Protein AF-A0A2J6XW07-F1 (afdb_monomer)

Radius of gyration: 23.45 Å; Cα contacts (8 Å, |Δi|>4): 434; chains: 1; bounding box: 58×36×90 Å

Foldseek 3Di:
DVVVVVVVVVVVPPPQFDWDWDADPNDIATWGDQPQWTARVVQQWIDHPNDIFHWDDAPQWTDGQVVQWIDDPSDIAGWADDVQWIAGPVQQWIDHPSDIFHWDDDPQKIKTKDKDWDQDPDDPDPDDDDDPRFTKTKIKMKIFAQDQAKDKDAQQQKWFADPPDIWGFDPVVQVVVVVVVFAAPHIDIAHHSGMDIGMTITRDPDDTQWIWGHDDDPRDDIDIDGDD

Nearest PDB structures (foldseek):
  4r4g-assembly1_A  TM=7.048E-01  e=8.442E-03  Bacillus subtilis subsp. subtilis str. 168
  1lmi-assembly1_A  TM=6.416E-01  e=4.849E-03  Mycobacterium tuberculosis
  4eae-assembly1_B  TM=6.244E-01  e=5.734E-02  Listeria monocytogenes EGD-e
  4eae-assembly1_A  TM=6.111E-01  e=5.453E-02  Listeria monocytogenes EGD-e
  1p1i-assembly1_B-2  TM=2.932E-01  e=8.436E+00  Saccharomyces cerevisiae

Structure (mmCIF, N/CA/C/O backbone):
data_AF-A0A2J6XW07-F1
#
_entry.id   AF-A0A2J6XW07-F1
#
loop_
_atom_site.group_PDB
_atom_site.id
_atom_site.type_symbol
_atom_site.label_atom_id
_atom_site.label_alt_id
_atom_site.label_comp_id
_atom_site.label_asym_id
_atom_site.label_entity_id
_atom_site.label_seq_id
_atom_site.pdbx_PDB_ins_code
_atom_site.Cartn_x
_atom_site.Cartn_y
_atom_site.Cartn_z
_atom_site.occupancy
_atom_site.B_iso_or_equiv
_atom_site.auth_seq_id
_atom_site.auth_comp_id
_atom_site.auth_asym_id
_atom_site.auth_atom_id
_atom_site.pdbx_PDB_model_num
ATOM 1 N N . MET A 1 1 ? 9.504 -1.295 52.303 1.00 54.94 1 MET A N 1
ATOM 2 C CA . MET A 1 1 ? 8.062 -1.026 52.081 1.00 54.94 1 MET A CA 1
ATOM 3 C C . MET A 1 1 ? 7.781 -0.071 50.915 1.00 54.94 1 MET A C 1
ATOM 5 O O . MET A 1 1 ? 6.980 -0.432 50.070 1.00 54.94 1 MET A O 1
ATOM 9 N N . LYS A 1 2 ? 8.471 1.077 50.771 1.00 53.56 2 LYS A N 1
ATOM 10 C CA . LYS A 1 2 ? 8.231 2.029 49.656 1.00 53.56 2 LYS A CA 1
ATOM 11 C C . LYS A 1 2 ? 8.409 1.447 48.236 1.00 53.56 2 LYS A C 1
ATOM 13 O O . LYS A 1 2 ? 7.645 1.787 47.346 1.00 53.56 2 LYS A O 1
ATOM 18 N N . LYS A 1 3 ? 9.362 0.526 48.031 1.00 56.78 3 LYS A N 1
ATOM 19 C CA . LYS A 1 3 ? 9.591 -0.127 46.723 1.00 56.78 3 LYS A CA 1
ATOM 20 C C . LYS A 1 3 ? 8.486 -1.120 46.316 1.00 56.78 3 LYS A C 1
ATOM 22 O O . LYS A 1 3 ? 8.251 -1.296 45.130 1.00 56.78 3 LYS A O 1
ATOM 27 N N . LEU A 1 4 ? 7.787 -1.723 47.286 1.00 60.03 4 LEU A N 1
ATOM 28 C CA . LEU A 1 4 ? 6.698 -2.675 47.025 1.00 60.03 4 LEU A CA 1
ATOM 29 C C . LEU A 1 4 ? 5.411 -1.948 46.593 1.00 60.03 4 LEU A C 1
ATOM 31 O O . LEU A 1 4 ? 4.706 -2.412 45.708 1.00 60.03 4 LEU A O 1
ATOM 35 N N . ALA A 1 5 ? 5.152 -0.771 47.175 1.00 63.28 5 ALA A N 1
ATOM 36 C CA . ALA A 1 5 ? 4.010 0.069 46.818 1.00 63.28 5 ALA A CA 1
ATOM 37 C C . ALA A 1 5 ? 4.117 0.629 45.388 1.00 63.28 5 ALA A C 1
ATOM 39 O O . ALA A 1 5 ? 3.128 0.658 44.668 1.00 63.28 5 ALA A O 1
ATOM 40 N N . ILE A 1 6 ? 5.325 1.006 44.950 1.00 65.19 6 ILE A N 1
ATOM 41 C CA . ILE A 1 6 ? 5.564 1.472 43.575 1.00 65.19 6 ILE A CA 1
ATOM 42 C C . ILE A 1 6 ? 5.328 0.338 42.565 1.00 65.19 6 ILE A C 1
ATOM 44 O O . ILE A 1 6 ? 4.710 0.571 41.532 1.00 65.19 6 ILE A O 1
ATOM 48 N N . LEU A 1 7 ? 5.745 -0.894 42.885 1.00 60.00 7 LEU A N 1
ATOM 49 C CA . LEU A 1 7 ? 5.503 -2.065 42.036 1.00 60.00 7 LEU A CA 1
ATOM 50 C C . LEU A 1 7 ? 4.002 -2.390 41.922 1.00 60.00 7 LEU A C 1
ATOM 52 O O . LEU A 1 7 ? 3.533 -2.702 40.834 1.00 60.00 7 LEU A O 1
ATOM 56 N N . LEU A 1 8 ? 3.243 -2.259 43.017 1.00 58.09 8 LEU A N 1
ATOM 57 C CA . LEU A 1 8 ? 1.790 -2.467 43.013 1.00 58.09 8 LEU A CA 1
ATOM 58 C C . LEU A 1 8 ? 1.052 -1.399 42.188 1.00 58.09 8 LEU A C 1
ATOM 60 O O . LEU A 1 8 ? 0.126 -1.730 41.459 1.00 58.09 8 LEU A O 1
ATOM 64 N N . ILE A 1 9 ? 1.482 -0.134 42.264 1.00 58.12 9 ILE A N 1
ATOM 65 C CA . ILE A 1 9 ? 0.903 0.974 41.484 1.00 58.12 9 ILE A CA 1
ATOM 66 C C . ILE A 1 9 ? 1.220 0.818 39.985 1.00 58.12 9 ILE A C 1
ATOM 68 O O . ILE A 1 9 ? 0.352 1.075 39.157 1.00 58.12 9 ILE A O 1
ATOM 72 N N . LEU A 1 10 ? 2.411 0.317 39.631 1.00 54.19 10 LEU A N 1
ATOM 73 C CA . LEU A 1 10 ? 2.780 -0.035 38.250 1.00 54.19 10 LEU A CA 1
ATOM 74 C C . LEU A 1 10 ? 2.015 -1.258 37.708 1.00 54.19 10 LEU A C 1
ATOM 76 O O . LEU A 1 10 ? 1.733 -1.325 36.515 1.00 54.19 10 LEU A O 1
ATOM 80 N N . LEU A 1 11 ? 1.646 -2.209 38.572 1.00 52.28 11 LEU A N 1
ATOM 81 C CA . LEU A 1 11 ? 0.786 -3.350 38.222 1.00 52.28 11 LEU A CA 1
ATOM 82 C C . LEU A 1 11 ? -0.699 -2.967 38.090 1.00 52.28 11 LEU A C 1
ATOM 84 O O . LEU A 1 11 ? -1.439 -3.648 37.388 1.00 52.28 11 LEU A O 1
ATOM 88 N N . LEU A 1 12 ? -1.132 -1.876 38.728 1.00 47.47 12 LEU A N 1
ATOM 89 C CA . LEU A 1 12 ? -2.499 -1.344 38.649 1.00 47.47 12 LEU A CA 1
ATOM 90 C C . LEU A 1 12 ? -2.708 -0.347 37.499 1.00 47.47 12 LEU A C 1
ATOM 92 O O . LEU A 1 12 ? -3.849 -0.035 37.177 1.00 47.47 12 LEU A O 1
ATOM 96 N N . SER A 1 13 ? -1.641 0.117 36.842 1.00 44.66 13 SER A N 1
ATOM 97 C CA . SER A 1 13 ? -1.735 0.932 35.622 1.00 44.66 13 SER A CA 1
ATOM 98 C C . SER A 1 13 ? -1.932 0.110 34.344 1.00 44.66 13 SER A C 1
ATOM 100 O O . SER A 1 13 ? -1.756 0.636 33.245 1.00 44.66 13 SER A O 1
ATOM 102 N N . VAL A 1 14 ? -2.292 -1.173 34.455 1.00 49.41 14 VAL A N 1
ATOM 103 C CA . VAL A 1 14 ? -2.803 -1.925 33.306 1.00 49.41 14 VAL A CA 1
ATOM 104 C C . VAL A 1 14 ? -4.121 -1.263 32.919 1.00 49.41 14 VAL A C 1
ATOM 106 O O . VAL A 1 14 ? -5.117 -1.373 33.624 1.00 49.41 14 VAL A O 1
ATOM 109 N N . VAL A 1 15 ? -4.093 -0.494 31.833 1.00 52.59 15 VAL A N 1
ATOM 110 C CA . VAL A 1 15 ? -5.271 0.132 31.236 1.00 52.59 15 VAL A CA 1
ATOM 111 C C . VAL A 1 15 ? -6.215 -0.999 30.829 1.00 52.59 15 VAL A C 1
ATOM 113 O O . VAL A 1 15 ? -6.014 -1.642 29.800 1.00 52.59 15 VAL A O 1
ATOM 116 N N . PHE A 1 16 ? -7.190 -1.305 31.683 1.00 55.62 16 PHE A N 1
ATOM 117 C CA . PHE A 1 16 ? -8.214 -2.296 31.386 1.00 55.62 16 PHE A CA 1
ATOM 118 C C . PHE A 1 16 ? -9.134 -1.718 30.312 1.00 55.62 16 PHE A C 1
ATOM 120 O O . 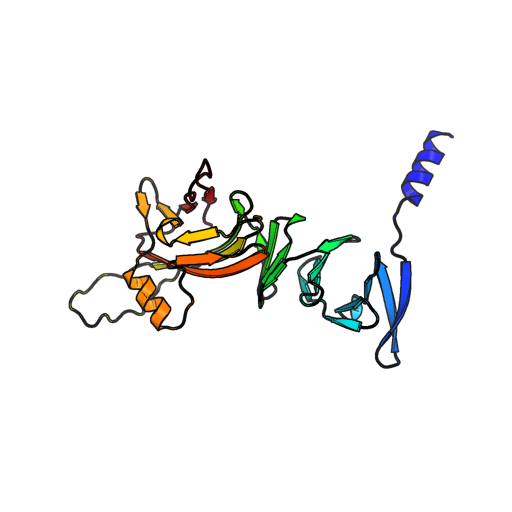PHE A 1 16 ? -9.719 -0.651 30.503 1.00 55.62 16 PHE A O 1
ATOM 127 N N . ALA A 1 17 ? -9.256 -2.418 29.184 1.00 63.28 17 ALA A N 1
ATOM 128 C CA . ALA A 1 17 ? -10.344 -2.168 28.253 1.00 63.28 17 ALA A CA 1
ATOM 129 C C . ALA A 1 17 ? -11.665 -2.443 28.992 1.00 63.28 17 ALA A C 1
ATOM 131 O O . ALA A 1 17 ? -11.821 -3.491 29.625 1.00 63.28 17 ALA A O 1
ATOM 132 N N . GLU A 1 18 ? -12.590 -1.483 28.976 1.00 80.50 18 GLU A N 1
ATOM 133 C CA . GLU A 1 18 ? -13.879 -1.620 29.657 1.00 80.50 18 GLU A CA 1
ATOM 134 C C . GLU A 1 18 ? -14.734 -2.614 28.859 1.00 80.50 18 GLU A C 1
ATOM 136 O O . GLU A 1 18 ? -15.161 -2.324 27.741 1.00 80.50 18 GLU A O 1
ATOM 141 N N . THR A 1 19 ? -14.966 -3.812 29.398 1.00 87.00 19 THR A N 1
ATOM 142 C CA . THR A 1 19 ? -15.895 -4.769 28.784 1.00 87.00 19 THR A CA 1
ATOM 143 C C . THR A 1 19 ? -17.335 -4.302 28.957 1.00 87.00 19 THR A C 1
ATOM 145 O O . THR A 1 19 ? -17.781 -4.083 30.083 1.00 87.00 19 THR A O 1
ATOM 148 N N . VAL A 1 20 ? -18.073 -4.206 27.853 1.00 91.25 20 VAL A N 1
ATOM 149 C CA . VAL A 1 20 ? -19.467 -3.751 27.793 1.00 91.25 20 VAL A CA 1
ATOM 150 C C . VAL A 1 20 ? -20.351 -4.800 27.106 1.00 91.25 20 VAL A C 1
ATOM 152 O O . VAL A 1 20 ? -19.931 -5.383 26.104 1.00 91.25 20 VAL A O 1
ATOM 155 N N . PRO A 1 21 ? -21.567 -5.075 27.609 1.00 90.25 21 PRO A N 1
ATOM 156 C CA . PRO A 1 21 ? -22.510 -5.948 26.920 1.00 90.25 21 PRO A CA 1
ATOM 157 C C . PRO A 1 21 ? -23.079 -5.243 25.682 1.00 90.25 21 PRO A C 1
ATOM 159 O O . PRO A 1 21 ? -23.403 -4.055 25.716 1.00 90.25 21 PRO A O 1
ATOM 162 N N . VAL A 1 22 ? -23.203 -5.981 24.583 1.00 89.94 22 VAL A N 1
ATOM 163 C CA . VAL A 1 22 ? -23.677 -5.482 23.289 1.00 89.94 22 VAL A CA 1
ATOM 164 C C . VAL A 1 22 ? -24.753 -6.414 22.749 1.00 89.94 22 VAL A C 1
ATOM 166 O O . VAL A 1 22 ? -24.531 -7.613 22.638 1.00 89.94 22 VAL A O 1
ATOM 169 N N . LEU A 1 23 ? -25.901 -5.866 22.355 1.00 88.19 23 LEU A N 1
ATOM 170 C CA . LEU A 1 23 ? -26.979 -6.615 21.708 1.00 88.19 23 LEU A CA 1
ATOM 171 C C . LEU A 1 23 ? -26.877 -6.501 20.183 1.00 88.19 23 LEU A C 1
ATOM 173 O O . LEU A 1 23 ? -26.950 -5.401 19.639 1.00 88.19 23 LEU A O 1
ATOM 177 N N . ILE A 1 24 ? -26.730 -7.637 19.501 1.00 84.00 24 ILE A N 1
ATOM 178 C CA . ILE A 1 24 ? -26.718 -7.752 18.035 1.00 84.00 24 ILE A CA 1
ATOM 179 C C . ILE A 1 24 ? -27.737 -8.828 17.662 1.00 84.00 24 ILE A C 1
ATOM 181 O O . ILE A 1 24 ? -27.651 -9.952 18.154 1.00 84.00 24 ILE A O 1
ATOM 185 N N . ASP A 1 25 ? -28.731 -8.469 16.846 1.00 85.00 25 ASP A N 1
ATOM 186 C CA . ASP A 1 25 ? -29.811 -9.365 16.401 1.00 85.00 25 ASP A CA 1
ATOM 187 C C . ASP A 1 25 ? -30.501 -10.130 17.549 1.00 85.00 25 ASP A C 1
ATOM 189 O O . ASP A 1 25 ? -30.804 -11.318 17.458 1.00 85.00 25 ASP A O 1
ATOM 193 N N . GLY A 1 26 ? -30.725 -9.445 18.677 1.00 85.38 26 GLY A N 1
ATOM 194 C CA . GLY A 1 26 ? -31.376 -10.017 19.861 1.00 85.38 26 GLY A CA 1
ATOM 195 C C . GLY A 1 26 ? -30.492 -10.946 20.701 1.00 85.38 26 GLY A C 1
ATOM 196 O O . GLY A 1 26 ? -30.962 -11.482 21.704 1.00 85.38 26 GLY A O 1
ATOM 197 N N . LYS A 1 27 ? -29.215 -11.116 20.342 1.00 88.94 27 LYS A N 1
ATOM 198 C CA . LYS A 1 27 ? -28.231 -11.883 21.110 1.00 88.94 27 LYS A CA 1
ATOM 199 C C . LYS A 1 27 ? -27.211 -10.958 21.771 1.00 88.94 27 LYS A C 1
ATOM 201 O O . LYS A 1 27 ? -26.745 -9.996 21.166 1.00 88.94 27 LYS A O 1
ATOM 206 N N . GLU A 1 28 ? -26.870 -11.257 23.021 1.00 89.06 28 GLU A N 1
ATOM 207 C CA . GLU A 1 28 ? -25.867 -10.512 23.782 1.00 89.06 28 GLU A CA 1
ATOM 208 C C . GLU A 1 28 ? -24.450 -11.025 23.483 1.00 89.06 28 GLU A C 1
ATOM 210 O O . GLU A 1 28 ? -24.192 -12.231 23.442 1.00 89.06 28 GLU A O 1
ATOM 215 N N . TYR A 1 29 ? -23.532 -10.086 23.290 1.00 90.75 29 TYR A N 1
ATOM 216 C CA . TYR A 1 29 ? -22.117 -10.287 23.025 1.00 90.75 29 TYR A CA 1
ATOM 217 C C . TYR A 1 29 ? -21.282 -9.432 23.975 1.00 90.75 29 TYR A C 1
ATOM 219 O O . TYR A 1 29 ? -21.724 -8.385 24.449 1.00 90.75 29 TYR A O 1
ATOM 227 N N . LYS A 1 30 ? -20.044 -9.860 24.227 1.00 92.44 30 LYS A N 1
ATOM 228 C CA . LYS A 1 30 ? -19.072 -9.062 24.977 1.00 92.44 30 LYS A CA 1
ATOM 229 C C . LYS A 1 30 ? -18.321 -8.152 24.013 1.00 92.44 30 LYS A C 1
ATOM 231 O O . LYS A 1 30 ? -17.657 -8.635 23.099 1.00 92.44 30 LYS A O 1
ATOM 236 N N . GLY A 1 31 ? -18.450 -6.848 24.216 1.00 91.81 31 GLY A N 1
ATOM 237 C CA . GLY A 1 31 ? -17.669 -5.832 23.529 1.00 91.81 31 GLY A CA 1
ATOM 238 C C . GLY A 1 31 ? -16.541 -5.306 24.409 1.00 91.81 31 GLY A C 1
ATOM 239 O O . GLY A 1 31 ? -16.677 -5.228 25.627 1.00 91.81 31 GLY A O 1
ATOM 240 N N . GLU A 1 32 ? -15.440 -4.904 23.792 1.00 93.12 32 GLU A N 1
ATOM 241 C CA . GLU A 1 32 ? -14.346 -4.172 24.422 1.00 93.12 32 GLU A CA 1
ATOM 242 C C . GLU A 1 32 ? -14.438 -2.703 24.014 1.00 93.12 32 GLU A C 1
ATOM 244 O O . GLU A 1 32 ? -14.327 -2.360 22.833 1.00 93.12 32 GLU A O 1
ATOM 249 N N . LYS A 1 33 ? -14.675 -1.816 24.979 1.00 92.44 33 LYS A N 1
ATOM 250 C CA . LYS A 1 33 ? -14.772 -0.381 24.726 1.00 92.44 33 LYS A CA 1
ATOM 251 C C . LYS A 1 33 ? -13.392 0.261 24.777 1.00 92.44 33 LYS A C 1
ATOM 253 O O . LYS A 1 33 ? -12.699 0.213 25.794 1.00 92.44 33 LYS A O 1
ATOM 258 N N . ILE A 1 34 ? -13.021 0.903 23.675 1.00 91.50 34 ILE A N 1
ATOM 259 C CA . ILE A 1 34 ? -11.744 1.597 23.505 1.00 91.50 34 ILE A CA 1
ATOM 260 C C . ILE A 1 34 ? -12.037 2.972 22.903 1.00 91.50 34 ILE A C 1
ATOM 262 O O . ILE A 1 34 ? -12.379 3.111 21.727 1.00 91.50 34 ILE A O 1
ATOM 266 N N . GLY A 1 35 ? -11.942 4.011 23.735 1.00 88.69 35 GLY A N 1
ATOM 267 C CA . GLY A 1 35 ? -12.395 5.353 23.369 1.00 88.69 35 GLY A CA 1
ATOM 268 C C . GLY A 1 35 ? -13.894 5.368 23.050 1.00 88.69 35 GLY A C 1
ATOM 269 O O . GLY A 1 35 ? -14.710 4.959 23.873 1.00 88.69 35 GLY A O 1
ATOM 270 N N . ASN A 1 36 ? -14.243 5.821 21.843 1.00 92.06 36 ASN A N 1
ATOM 271 C CA . ASN A 1 36 ? -15.630 5.905 21.363 1.00 92.06 36 ASN A CA 1
ATOM 272 C C . ASN A 1 36 ? -16.085 4.664 20.576 1.00 92.06 36 ASN A C 1
ATOM 274 O O . ASN A 1 36 ? -17.172 4.667 20.003 1.00 92.06 36 ASN A O 1
ATOM 278 N N . TYR A 1 37 ? -15.248 3.631 20.509 1.00 94.12 37 TYR A N 1
ATOM 279 C CA . TYR A 1 37 ? -15.507 2.417 19.746 1.00 94.12 37 TYR A CA 1
ATOM 280 C C . TYR A 1 37 ? -15.792 1.263 20.695 1.00 94.12 37 TYR A C 1
ATOM 282 O O . TYR A 1 37 ? -15.175 1.160 21.757 1.00 94.12 37 TYR A O 1
ATOM 290 N N . ILE A 1 38 ? -16.690 0.372 20.289 1.00 94.50 38 ILE A N 1
ATOM 291 C CA . ILE A 1 38 ? -16.926 -0.897 20.977 1.00 94.50 38 ILE A CA 1
ATOM 292 C C . ILE A 1 38 ? -16.583 -2.024 20.007 1.00 94.50 38 ILE A C 1
ATOM 294 O O . ILE A 1 38 ? -17.244 -2.191 18.984 1.00 94.50 38 ILE A O 1
ATOM 298 N N . PHE A 1 39 ? -15.540 -2.786 20.312 1.00 93.75 39 PHE A N 1
ATOM 299 C CA . PHE A 1 39 ? -15.063 -3.890 19.485 1.00 93.75 39 PHE A CA 1
ATOM 300 C C . PHE A 1 39 ? -15.677 -5.204 19.952 1.00 93.75 39 PHE A C 1
ATOM 302 O O . PHE A 1 39 ? -15.484 -5.617 21.089 1.00 93.75 39 PHE A O 1
ATOM 309 N N . VAL A 1 40 ? -16.388 -5.890 19.065 1.00 94.44 40 VAL A N 1
ATOM 310 C CA . VAL A 1 40 ? -16.927 -7.235 19.291 1.00 94.44 40 VAL A CA 1
ATOM 311 C C . VAL A 1 40 ? -16.093 -8.203 18.454 1.00 94.44 40 VAL A C 1
ATOM 313 O O . VAL A 1 40 ? -16.455 -8.561 17.331 1.00 94.44 40 VAL A O 1
ATOM 316 N N . LEU A 1 41 ? -14.914 -8.565 18.972 1.00 90.94 41 LEU A N 1
ATOM 317 C CA . LEU A 1 41 ? -13.875 -9.271 18.209 1.00 90.94 41 LEU A CA 1
ATOM 318 C C . LEU A 1 41 ? -14.305 -10.673 17.751 1.00 90.94 41 LEU A C 1
ATOM 320 O O . LEU A 1 41 ? -13.980 -11.060 16.628 1.00 90.94 41 LEU A O 1
ATOM 324 N N . ASP A 1 4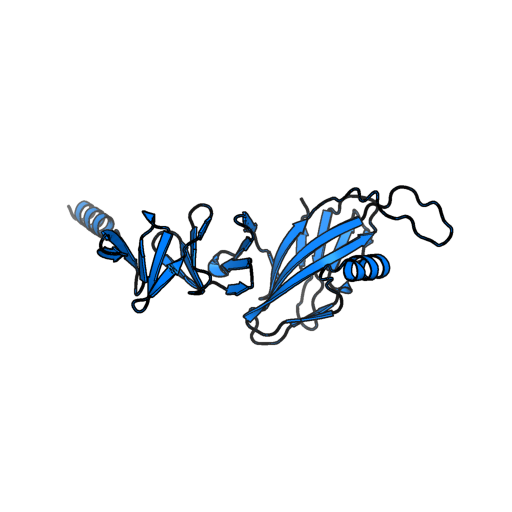2 ? -15.092 -11.386 18.562 1.00 89.31 42 ASP A N 1
ATOM 325 C CA . ASP A 1 42 ? -15.630 -12.717 18.231 1.00 89.31 42 ASP A CA 1
ATOM 326 C C . ASP A 1 42 ? -16.511 -12.695 16.976 1.00 89.31 42 ASP A C 1
ATOM 328 O O . ASP A 1 42 ? -16.474 -13.613 16.156 1.00 89.31 42 ASP A O 1
ATOM 332 N N . ASN A 1 43 ? -17.255 -11.603 16.789 1.00 91.19 43 ASN A N 1
ATOM 333 C CA . ASN A 1 43 ? -18.105 -11.395 15.622 1.00 91.19 43 ASN A CA 1
ATOM 334 C C . ASN A 1 43 ? -17.420 -10.573 14.531 1.00 91.19 43 ASN A C 1
ATOM 336 O O . ASN A 1 43 ? -18.033 -10.323 13.498 1.00 91.19 43 ASN A O 1
ATOM 340 N N . LYS A 1 44 ? -16.168 -10.151 14.749 1.00 94.12 44 LYS A N 1
ATOM 341 C CA . LYS A 1 44 ? -15.427 -9.256 13.857 1.00 94.12 44 LYS A CA 1
ATOM 342 C C . LYS A 1 44 ? -16.228 -7.997 13.508 1.00 94.12 44 LYS A C 1
ATOM 344 O O . LYS A 1 44 ? -16.351 -7.626 12.344 1.00 94.12 44 LYS A O 1
ATOM 349 N N . LEU A 1 45 ? -16.758 -7.331 14.529 1.00 94.88 45 LEU A N 1
ATOM 350 C CA . LEU A 1 45 ? -17.507 -6.087 14.376 1.00 94.88 45 LEU A CA 1
ATOM 351 C C . LEU A 1 45 ? -16.921 -4.984 15.248 1.00 94.88 45 LEU A C 1
ATOM 353 O O . LEU A 1 45 ? -16.425 -5.233 16.347 1.00 94.88 45 LEU A O 1
ATOM 357 N N . VAL A 1 46 ? -17.030 -3.750 14.776 1.00 95.31 46 VAL A N 1
ATOM 358 C CA . VAL A 1 46 ? -16.826 -2.548 15.584 1.00 95.31 46 VAL A CA 1
ATOM 359 C C . VAL A 1 46 ? -18.086 -1.703 15.534 1.00 95.31 46 VAL A C 1
ATOM 361 O O . VAL A 1 46 ? -18.686 -1.521 14.477 1.00 95.31 46 VAL A O 1
ATOM 364 N N . ILE A 1 47 ? -18.500 -1.199 16.690 1.00 93.75 47 ILE A N 1
ATOM 365 C CA . ILE A 1 47 ? -19.656 -0.326 16.829 1.00 93.75 47 ILE A CA 1
ATOM 366 C C . ILE A 1 47 ? -19.166 1.092 17.079 1.00 93.75 47 ILE A C 1
ATOM 368 O O . ILE A 1 47 ? -18.346 1.336 17.968 1.00 93.75 47 ILE A O 1
ATOM 372 N N . TYR A 1 48 ? -19.688 2.018 16.286 1.00 94.62 48 TYR A N 1
ATOM 373 C CA . TYR A 1 48 ? -19.418 3.445 16.379 1.00 94.62 48 TYR A CA 1
ATOM 374 C C . TYR A 1 48 ? -20.688 4.211 15.998 1.00 94.62 48 TYR A C 1
ATOM 376 O O . TYR A 1 48 ? -21.331 3.876 15.003 1.00 94.62 48 TYR A O 1
ATOM 384 N N . GLU A 1 49 ? -21.074 5.204 16.804 1.00 92.12 49 GLU A N 1
ATOM 385 C CA . GLU A 1 49 ? -22.288 6.016 16.584 1.00 92.12 49 GLU A CA 1
ATOM 386 C C . GLU A 1 49 ? -23.553 5.170 16.317 1.00 92.12 49 GLU A C 1
ATOM 388 O O . GLU A 1 49 ? -24.330 5.441 15.402 1.00 92.12 49 GLU A O 1
ATOM 393 N N . ASN A 1 50 ? -23.758 4.115 17.117 1.00 87.06 50 ASN A N 1
ATOM 394 C CA . ASN A 1 50 ? -24.891 3.179 17.015 1.00 87.06 50 ASN A CA 1
ATOM 395 C C . ASN A 1 50 ? -24.995 2.415 15.680 1.00 87.06 50 ASN A C 1
ATOM 397 O O . ASN A 1 50 ? -26.055 1.879 15.358 1.00 87.06 50 ASN A O 1
ATOM 401 N N . LYS A 1 51 ? -23.910 2.337 14.905 1.00 92.31 51 LYS A N 1
ATOM 402 C CA . LYS A 1 51 ? -23.810 1.507 13.698 1.00 92.31 51 LYS A CA 1
ATOM 403 C C . LYS A 1 51 ? -22.723 0.458 13.871 1.00 92.31 51 LYS A C 1
ATOM 405 O O . LYS A 1 51 ? -21.705 0.725 14.507 1.00 92.31 51 LYS A O 1
ATOM 410 N N . SER A 1 52 ? -22.936 -0.718 13.291 1.00 93.00 52 SER A N 1
ATOM 411 C CA . SER A 1 52 ? -21.950 -1.795 13.226 1.00 93.00 52 SER A CA 1
ATOM 412 C C . SER A 1 52 ? -21.195 -1.754 11.903 1.00 93.00 52 SER A C 1
ATOM 414 O O . SER A 1 52 ? -21.807 -1.604 10.847 1.00 93.00 52 SER A O 1
ATOM 416 N N . TYR A 1 53 ? -19.888 -1.960 11.965 1.00 94.75 53 TYR A N 1
ATOM 417 C CA . TYR A 1 53 ? -19.005 -2.024 10.808 1.00 94.75 53 TYR A CA 1
ATOM 418 C C . TYR A 1 53 ? -18.182 -3.302 10.871 1.00 94.75 53 TYR A C 1
ATOM 420 O O . TYR A 1 53 ? -17.800 -3.753 11.955 1.00 94.75 53 TYR A O 1
ATOM 428 N N . GLU A 1 54 ? -17.892 -3.870 9.707 1.00 94.75 54 GLU A N 1
ATOM 429 C CA . GLU A 1 54 ? -17.088 -5.082 9.608 1.00 94.75 54 GLU A CA 1
ATOM 430 C C . GLU A 1 54 ? -15.634 -4.810 10.016 1.00 94.75 54 GLU A C 1
ATOM 432 O O . GLU A 1 54 ? -15.048 -3.765 9.699 1.00 94.75 54 GLU A O 1
ATOM 437 N N . LEU A 1 55 ? -15.051 -5.778 10.721 1.00 94.25 55 LEU A N 1
ATOM 438 C CA . LEU A 1 55 ? -13.623 -5.875 10.968 1.00 94.25 55 LEU A CA 1
ATOM 439 C C . LEU A 1 55 ? -13.029 -7.023 10.164 1.00 94.25 55 LEU A C 1
ATOM 441 O O . LEU A 1 55 ? -13.483 -8.163 10.205 1.00 94.25 55 LEU A O 1
ATOM 445 N N . ILE A 1 56 ? -11.903 -6.750 9.527 1.00 93.06 56 ILE A N 1
ATOM 446 C CA . ILE A 1 56 ? -11.066 -7.774 8.917 1.00 93.06 56 ILE A CA 1
ATOM 447 C C . ILE A 1 56 ? -9.877 -7.995 9.843 1.00 93.06 56 ILE A C 1
ATOM 449 O O . ILE A 1 56 ? -9.149 -7.054 10.162 1.00 93.06 56 ILE A O 1
ATOM 453 N N . LYS A 1 57 ? -9.674 -9.243 10.275 1.00 92.88 57 LYS A N 1
ATOM 454 C CA . LYS A 1 57 ? -8.488 -9.625 11.043 1.00 92.88 57 LYS A CA 1
ATOM 455 C C . LYS A 1 57 ? -7.346 -9.977 10.094 1.00 92.88 57 LYS A C 1
ATOM 457 O O . LYS A 1 57 ? 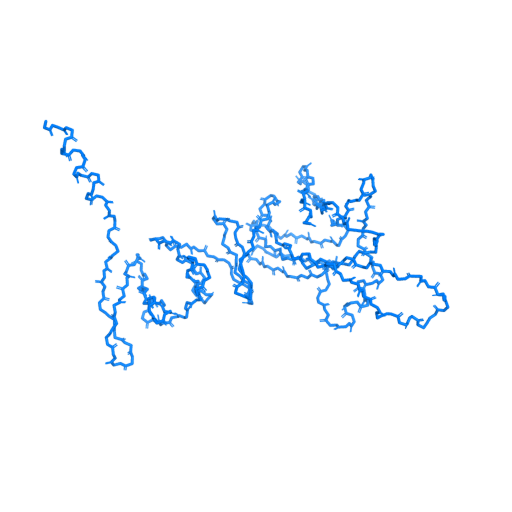-7.498 -10.889 9.283 1.00 92.88 57 LYS A O 1
ATOM 462 N N . ILE A 1 58 ? -6.213 -9.293 10.225 1.00 88.50 58 ILE A N 1
ATOM 463 C CA . ILE A 1 58 ? -4.966 -9.614 9.517 1.00 88.50 58 ILE A CA 1
ATOM 464 C C . ILE A 1 58 ? -3.842 -9.624 10.548 1.00 88.50 58 ILE A C 1
ATOM 466 O O . ILE A 1 58 ? -3.552 -8.602 11.167 1.00 88.50 58 ILE A O 1
ATOM 470 N N . ASP A 1 59 ? -3.220 -10.785 10.750 1.00 90.38 59 ASP A N 1
ATOM 471 C CA . ASP A 1 59 ? -2.308 -11.037 11.868 1.00 90.38 59 ASP A CA 1
ATOM 472 C C . ASP A 1 59 ? -2.938 -10.625 13.219 1.00 90.38 59 ASP A C 1
ATOM 474 O O . ASP A 1 59 ? -3.975 -11.155 13.628 1.00 90.38 59 ASP A O 1
ATOM 478 N N . ASN A 1 60 ? -2.322 -9.650 13.893 1.00 91.62 60 ASN A N 1
ATOM 479 C CA . ASN A 1 60 ? -2.746 -9.100 15.179 1.00 91.62 60 ASN A CA 1
ATOM 480 C C . ASN A 1 60 ? -3.535 -7.785 15.040 1.00 91.62 60 ASN A C 1
ATOM 482 O O . ASN A 1 60 ? -3.799 -7.132 16.046 1.00 91.62 60 ASN A O 1
ATOM 486 N N . PHE A 1 61 ? -3.890 -7.382 13.817 1.00 92.25 61 PHE A N 1
ATOM 487 C CA . PHE A 1 61 ? -4.647 -6.162 13.540 1.00 92.25 61 PHE A CA 1
ATOM 488 C C . PHE A 1 61 ? -6.111 -6.488 13.243 1.00 92.25 61 PHE A C 1
ATOM 490 O O . PHE A 1 61 ? -6.399 -7.457 12.535 1.00 92.25 61 PHE A O 1
ATOM 497 N N . TYR A 1 62 ? -7.027 -5.640 13.714 1.00 94.25 62 TYR A N 1
ATOM 498 C CA . TYR A 1 62 ? -8.424 -5.635 13.266 1.00 94.25 62 TYR A CA 1
ATOM 499 C C . TYR A 1 62 ? -8.719 -4.331 12.538 1.00 94.25 62 TYR A C 1
ATOM 501 O O . TYR A 1 62 ? -8.504 -3.251 13.078 1.00 94.25 62 TYR A O 1
ATOM 509 N N . ILE A 1 63 ? -9.194 -4.422 11.303 1.00 92.88 63 ILE A N 1
ATOM 510 C CA . ILE A 1 63 ? -9.277 -3.286 10.386 1.00 92.88 63 ILE A CA 1
ATOM 511 C C . ILE A 1 63 ? -10.727 -3.060 9.977 1.00 92.88 63 ILE A C 1
ATOM 513 O O . ILE A 1 63 ? -11.338 -3.964 9.414 1.00 92.88 63 ILE A O 1
ATOM 517 N N . SER A 1 64 ? -11.243 -1.846 10.175 1.00 93.75 64 SER A N 1
ATOM 518 C CA . SER A 1 64 ? -12.501 -1.403 9.567 1.00 93.75 64 SER A CA 1
ATOM 519 C C . SER A 1 64 ? -12.204 -0.403 8.454 1.00 93.75 64 SER A C 1
ATOM 521 O O . SER A 1 64 ? -11.769 0.725 8.707 1.00 93.75 64 SER A O 1
ATOM 523 N N . LYS A 1 65 ? -12.430 -0.822 7.205 1.00 86.62 65 LYS A N 1
ATOM 524 C CA . LYS A 1 65 ? -12.208 0.018 6.016 1.00 86.62 65 LYS A CA 1
ATOM 525 C C . LYS A 1 65 ? -13.166 1.201 5.966 1.00 86.62 65 LYS A C 1
ATOM 527 O O . LYS A 1 65 ? -12.733 2.299 5.618 1.00 86.62 65 LYS A O 1
ATOM 532 N N . ASP A 1 66 ? -14.414 0.966 6.361 1.00 90.75 66 ASP A N 1
ATOM 533 C CA . ASP A 1 66 ? -15.497 1.948 6.325 1.00 90.75 66 ASP A CA 1
ATOM 534 C C . ASP A 1 66 ? -15.288 3.053 7.360 1.00 90.75 66 ASP A C 1
ATOM 536 O O . ASP A 1 66 ? -15.406 4.235 7.045 1.00 90.75 66 ASP A O 1
ATOM 540 N N . LEU A 1 67 ? -14.885 2.681 8.579 1.00 91.75 67 LEU A N 1
ATOM 541 C CA . LEU A 1 67 ? -14.541 3.647 9.625 1.00 91.75 67 LEU A CA 1
ATOM 542 C C . LEU A 1 67 ? -13.148 4.257 9.459 1.00 91.75 67 LEU A C 1
ATOM 544 O O . LEU A 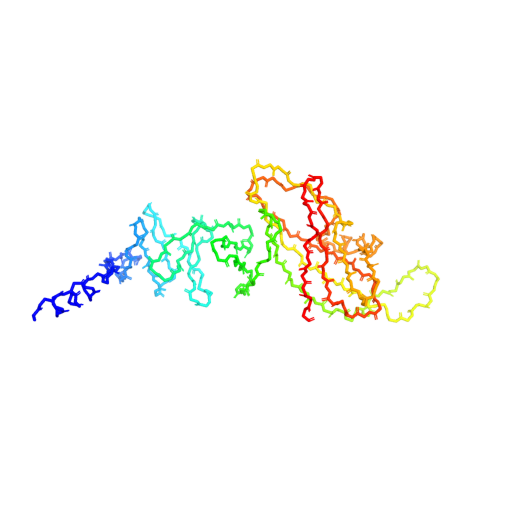1 67 ? -12.807 5.200 10.172 1.00 91.75 67 LEU A O 1
ATOM 548 N N . LYS A 1 68 ? -12.326 3.724 8.549 1.00 91.12 68 LYS A N 1
ATOM 549 C CA . LYS A 1 68 ? -10.920 4.112 8.377 1.00 91.12 68 LYS A CA 1
ATOM 550 C C . LYS A 1 68 ? -10.138 4.047 9.694 1.00 91.12 68 LYS A C 1
ATOM 552 O O . LYS A 1 68 ? -9.336 4.935 10.005 1.00 91.12 68 LYS A O 1
ATOM 557 N N . VAL A 1 69 ? -10.321 2.952 10.436 1.00 91.44 69 VAL A N 1
ATOM 558 C CA . VAL A 1 69 ? -9.560 2.663 11.660 1.00 91.44 69 VAL A CA 1
ATOM 559 C C . VAL A 1 69 ? -8.954 1.262 11.673 1.00 91.44 69 VAL A C 1
ATOM 561 O O . VAL A 1 69 ? -9.479 0.320 11.078 1.00 91.44 69 VAL A O 1
ATOM 564 N N . VAL A 1 70 ? -7.850 1.129 12.402 1.00 93.25 70 VAL A N 1
ATOM 565 C CA . VAL A 1 70 ? -7.242 -0.145 12.785 1.00 93.25 70 VAL A CA 1
ATOM 566 C C . VAL A 1 70 ? -7.123 -0.220 14.302 1.00 93.25 70 VAL A C 1
ATOM 568 O O . VAL A 1 70 ? -6.700 0.740 14.946 1.00 93.25 70 VAL A O 1
ATOM 571 N N . LEU A 1 71 ? -7.485 -1.368 14.861 1.00 92.81 71 LEU A N 1
ATOM 572 C CA . LEU A 1 71 ? -7.165 -1.748 16.227 1.00 92.81 71 LEU A CA 1
ATOM 573 C C . LEU A 1 71 ? -5.820 -2.481 16.237 1.00 92.81 71 LEU A C 1
ATOM 575 O O . LEU A 1 71 ? -5.644 -3.492 15.550 1.00 92.81 71 LEU A O 1
ATOM 579 N N . ASP A 1 72 ? -4.885 -1.946 17.013 1.00 92.50 72 ASP A N 1
ATOM 580 C CA . ASP A 1 72 ? -3.510 -2.416 17.175 1.00 92.50 72 ASP A CA 1
ATOM 581 C C . ASP A 1 72 ? -3.235 -2.589 18.673 1.00 92.50 72 ASP A C 1
ATOM 583 O O . ASP A 1 72 ? -2.910 -1.635 19.382 1.00 92.50 72 ASP A O 1
ATOM 587 N N . GLY A 1 73 ? -3.470 -3.802 19.180 1.00 88.25 73 GLY A N 1
ATOM 588 C CA . GLY A 1 73 ? -3.548 -4.042 20.622 1.00 88.25 73 GLY A CA 1
ATOM 589 C C . GLY A 1 73 ? -4.724 -3.280 21.240 1.00 88.25 73 GLY A C 1
ATOM 590 O O . GLY A 1 73 ? -5.855 -3.443 20.797 1.00 88.25 73 GLY A O 1
ATOM 591 N N . ASN A 1 74 ? -4.443 -2.422 22.225 1.00 86.94 74 ASN A N 1
ATOM 592 C CA . ASN A 1 74 ? -5.450 -1.608 22.921 1.00 86.94 74 ASN A CA 1
ATOM 593 C C . ASN A 1 74 ? -5.570 -0.180 22.353 1.00 86.94 74 ASN A C 1
ATOM 595 O O . ASN A 1 74 ? -6.144 0.698 22.996 1.00 86.94 74 ASN A O 1
ATOM 599 N N . GLU A 1 75 ? -5.004 0.082 21.173 1.00 89.62 75 GLU A N 1
ATOM 600 C CA . GLU A 1 75 ? -5.029 1.402 20.544 1.00 89.62 75 GLU A CA 1
ATOM 601 C C . GLU A 1 75 ? -5.819 1.394 19.234 1.00 89.62 75 GLU A C 1
ATOM 603 O O . GLU A 1 75 ? -5.554 0.599 18.329 1.00 89.62 75 GLU A O 1
ATOM 608 N N . VAL A 1 76 ? -6.737 2.353 19.095 1.00 90.75 76 VAL A N 1
ATOM 609 C CA . VAL A 1 76 ? -7.407 2.646 17.823 1.00 90.75 76 VAL A CA 1
ATOM 610 C C . VAL A 1 76 ? -6.613 3.703 17.072 1.00 90.75 76 VAL A C 1
ATOM 612 O O . VAL A 1 76 ? -6.378 4.800 17.579 1.00 90.75 76 VAL A O 1
ATOM 615 N N . ASN A 1 77 ? -6.224 3.392 15.842 1.00 91.44 77 ASN A N 1
ATOM 616 C CA . ASN A 1 77 ? -5.433 4.275 15.000 1.00 91.44 77 ASN A CA 1
ATOM 617 C C . ASN A 1 77 ? -6.156 4.555 13.682 1.00 91.44 77 ASN A C 1
ATOM 619 O O . ASN A 1 77 ? -6.841 3.692 13.136 1.00 91.44 77 ASN A O 1
ATOM 623 N N . LYS A 1 78 ? -5.979 5.767 13.149 1.00 87.81 78 LYS A N 1
ATOM 624 C CA . LYS A 1 78 ? -6.497 6.127 11.826 1.00 87.81 78 LYS A CA 1
ATOM 625 C C . LYS A 1 78 ? -5.678 5.449 10.731 1.00 87.81 78 LYS A C 1
ATOM 627 O O . LYS A 1 78 ? -4.452 5.357 10.822 1.00 87.81 78 LYS A O 1
ATOM 632 N N . ILE A 1 79 ? -6.371 5.029 9.685 1.00 84.38 79 ILE A N 1
ATOM 633 C CA . ILE A 1 79 ? -5.792 4.454 8.469 1.00 84.38 79 ILE A CA 1
ATOM 634 C C . ILE A 1 79 ? -6.299 5.210 7.246 1.00 84.38 79 ILE A C 1
ATOM 636 O O . ILE A 1 79 ? -7.219 6.024 7.320 1.00 84.38 79 ILE A O 1
ATOM 640 N N . ILE A 1 80 ? -5.701 4.909 6.105 1.00 76.19 80 ILE A N 1
ATOM 641 C CA . ILE A 1 80 ? -6.136 5.390 4.799 1.00 76.19 80 ILE A CA 1
ATOM 642 C C . ILE A 1 80 ? -6.550 4.162 4.001 1.00 76.19 80 ILE A C 1
ATOM 644 O O . ILE A 1 80 ? -5.781 3.213 3.899 1.00 76.19 80 ILE A O 1
ATOM 648 N N . SER A 1 81 ? -7.772 4.144 3.476 1.00 79.81 81 SER A N 1
ATOM 649 C CA . SER A 1 81 ? -8.300 3.024 2.695 1.00 79.81 81 SER A CA 1
ATOM 650 C C . SER A 1 81 ? -8.649 3.461 1.274 1.00 79.81 81 SER A C 1
ATOM 652 O O . SER A 1 81 ? -9.188 4.549 1.064 1.00 79.81 81 SER A O 1
ATOM 654 N N . PHE A 1 82 ? -8.331 2.605 0.306 1.00 72.69 82 PHE A N 1
ATOM 655 C CA . PHE A 1 82 ? -8.644 2.767 -1.111 1.00 72.69 82 PHE A CA 1
ATOM 656 C C . PHE A 1 82 ? -8.915 1.388 -1.717 1.00 72.69 82 PHE A C 1
ATOM 658 O O . PHE A 1 82 ? -8.019 0.547 -1.773 1.00 72.69 82 PHE A O 1
ATOM 665 N N . GLY A 1 83 ? -10.156 1.141 -2.142 1.00 77.56 83 GLY A N 1
ATOM 666 C CA . GLY A 1 83 ? -10.571 -0.167 -2.652 1.00 77.56 83 GLY A CA 1
ATOM 667 C C . GLY A 1 83 ? -10.278 -1.303 -1.663 1.00 77.56 83 GLY A C 1
ATOM 668 O O . GLY A 1 83 ? -10.709 -1.300 -0.506 1.00 77.56 83 GLY A O 1
ATOM 669 N N . ASP A 1 84 ? -9.518 -2.295 -2.112 1.00 75.12 84 ASP A N 1
ATOM 670 C CA . ASP A 1 84 ? -9.082 -3.430 -1.304 1.00 75.12 84 ASP A CA 1
ATOM 671 C C . ASP A 1 84 ? -7.881 -3.117 -0.390 1.00 75.12 84 ASP A C 1
ATOM 673 O O . ASP A 1 84 ? -7.565 -3.936 0.481 1.00 75.12 84 ASP A O 1
ATOM 677 N N . ILE A 1 85 ? -7.280 -1.933 -0.523 1.00 75.12 85 ILE A N 1
ATOM 678 C CA . ILE A 1 85 ? -6.028 -1.528 0.118 1.00 75.12 85 ILE A CA 1
ATOM 679 C C . ILE A 1 85 ? -6.281 -0.684 1.364 1.00 75.12 85 ILE A C 1
ATOM 681 O O . ILE A 1 85 ? -7.111 0.225 1.381 1.00 75.12 85 ILE A O 1
ATOM 685 N N . VAL A 1 86 ? -5.513 -0.966 2.413 1.00 80.62 86 VAL A N 1
ATOM 686 C CA . VAL A 1 86 ? -5.473 -0.200 3.657 1.00 80.62 86 VAL A CA 1
ATOM 687 C C . VAL A 1 86 ? -4.033 0.129 4.003 1.00 80.62 86 VAL A C 1
ATOM 689 O O . VAL A 1 86 ? -3.219 -0.769 4.177 1.00 80.62 86 VAL A O 1
ATOM 692 N N . PHE A 1 87 ? -3.723 1.405 4.165 1.00 79.25 87 PHE A N 1
ATOM 693 C CA . PHE A 1 87 ? -2.441 1.880 4.650 1.00 79.25 87 PHE A CA 1
ATOM 694 C C . PHE A 1 87 ? -2.562 2.346 6.100 1.00 79.25 87 PHE A C 1
ATOM 696 O O . PHE A 1 87 ? -3.432 3.150 6.438 1.00 79.25 87 PHE A O 1
ATOM 703 N N . TYR A 1 88 ? -1.678 1.838 6.953 1.00 83.88 88 TYR A N 1
ATOM 704 C CA . TYR A 1 88 ? -1.509 2.224 8.344 1.00 83.88 88 TYR A CA 1
ATOM 705 C C . TYR A 1 88 ? -0.213 3.037 8.495 1.00 83.88 88 TYR A C 1
ATOM 707 O O . TYR A 1 88 ? 0.867 2.456 8.666 1.00 83.88 88 TYR A O 1
ATOM 715 N N . PRO A 1 89 ? -0.301 4.384 8.464 1.00 71.50 89 PRO A N 1
ATOM 716 C CA . PRO A 1 89 ? 0.878 5.244 8.392 1.00 71.50 89 PRO A CA 1
ATOM 717 C C . PRO A 1 89 ? 1.775 5.149 9.623 1.00 71.50 89 PRO A C 1
ATOM 719 O O . PRO A 1 89 ? 2.990 5.136 9.494 1.00 71.50 89 PRO A O 1
ATOM 722 N N . LYS A 1 90 ? 1.200 5.011 10.827 1.00 83.06 90 LYS A N 1
ATOM 723 C CA . LYS A 1 90 ? 1.972 4.987 12.087 1.00 83.06 90 LYS A CA 1
ATOM 724 C C . LYS A 1 90 ? 3.017 3.867 12.122 1.00 83.06 90 LYS A C 1
ATOM 726 O O . LYS A 1 90 ? 4.046 4.025 12.770 1.00 83.06 90 LYS A O 1
ATOM 731 N N . LYS A 1 91 ? 2.749 2.740 11.450 1.00 82.19 91 LYS A N 1
ATOM 732 C CA . LYS A 1 91 ? 3.663 1.589 11.368 1.00 82.19 91 LYS A CA 1
ATOM 733 C C . LYS A 1 91 ? 4.244 1.357 9.973 1.00 82.19 91 LYS A C 1
ATOM 735 O O . LYS A 1 91 ? 4.970 0.385 9.800 1.00 82.19 91 LYS A O 1
ATOM 740 N N . ASN A 1 92 ? 3.952 2.214 8.993 1.00 71.69 92 ASN A N 1
ATOM 741 C CA . ASN A 1 92 ? 4.344 2.017 7.593 1.00 71.69 92 ASN A CA 1
ATOM 742 C C . ASN A 1 92 ? 3.930 0.633 7.060 1.00 71.69 92 ASN A C 1
ATOM 744 O O . ASN A 1 92 ? 4.732 -0.088 6.465 1.00 71.69 92 ASN A O 1
ATOM 748 N N . LEU A 1 93 ? 2.676 0.246 7.308 1.00 79.56 93 LEU A N 1
ATOM 749 C CA . LEU A 1 93 ? 2.134 -1.052 6.901 1.00 79.56 93 LEU A CA 1
ATOM 750 C C . LEU A 1 93 ? 1.016 -0.883 5.886 1.00 79.56 93 LEU A C 1
ATOM 752 O O . LEU A 1 93 ? 0.135 -0.048 6.067 1.00 79.56 93 LEU A O 1
ATOM 756 N N . LEU A 1 94 ? 1.019 -1.719 4.857 1.00 77.00 94 LEU A N 1
ATOM 757 C CA . LEU A 1 94 ? -0.053 -1.822 3.880 1.00 77.00 94 LEU A CA 1
ATOM 758 C C . LEU A 1 94 ? -0.708 -3.192 3.989 1.00 77.00 94 LEU A C 1
ATOM 760 O O . LEU A 1 94 ? -0.036 -4.210 4.118 1.00 77.00 94 LEU A O 1
ATOM 764 N N . PHE A 1 95 ? -2.027 -3.219 3.909 1.00 79.81 95 PHE A N 1
ATOM 765 C CA . PHE A 1 95 ? -2.822 -4.429 3.864 1.00 79.81 95 PHE A CA 1
ATOM 766 C C . PHE A 1 95 ? -3.583 -4.466 2.545 1.00 79.81 95 PHE A C 1
ATOM 768 O O . PHE A 1 95 ? -4.311 -3.528 2.227 1.00 79.81 95 PHE A O 1
ATOM 775 N N . LYS A 1 96 ? -3.423 -5.541 1.776 1.00 74.75 96 LYS A N 1
ATOM 776 C CA . LYS A 1 96 ? -4.105 -5.754 0.493 1.00 74.75 96 LYS A CA 1
ATOM 777 C C . LYS A 1 96 ? -4.460 -7.226 0.368 1.00 74.75 96 LYS A C 1
ATOM 779 O O . LYS A 1 96 ? -3.615 -8.080 0.620 1.00 74.75 96 LYS A O 1
ATOM 784 N N . ASN A 1 97 ? -5.710 -7.526 0.018 1.00 75.19 97 ASN A N 1
ATOM 785 C CA . ASN A 1 97 ? -6.204 -8.899 -0.170 1.00 75.19 97 ASN A CA 1
ATOM 786 C C . ASN A 1 97 ? -5.830 -9.865 0.968 1.00 75.19 97 ASN A C 1
ATOM 788 O O . ASN A 1 97 ? -5.349 -10.973 0.739 1.00 75.19 97 ASN A O 1
ATOM 792 N N . GLY A 1 98 ? -6.004 -9.415 2.215 1.00 74.88 98 GLY A N 1
ATOM 793 C CA . GLY A 1 98 ? -5.715 -10.219 3.408 1.00 74.88 98 GLY A CA 1
ATOM 794 C C . GLY A 1 98 ? -4.226 -10.432 3.702 1.00 74.88 98 GLY A C 1
ATOM 795 O O . GLY A 1 98 ? -3.897 -11.150 4.641 1.00 74.88 98 GLY A O 1
ATOM 796 N N . LYS A 1 99 ? -3.320 -9.812 2.937 1.00 74.19 99 LYS A N 1
ATOM 797 C CA . LYS A 1 99 ? -1.870 -9.861 3.153 1.00 74.19 99 LYS A CA 1
ATOM 798 C C . LYS A 1 99 ? -1.353 -8.531 3.685 1.00 74.19 99 LYS A C 1
ATOM 800 O O . LYS A 1 99 ? -1.868 -7.474 3.326 1.00 74.19 99 LYS A O 1
ATOM 805 N N . LYS A 1 100 ? -0.323 -8.605 4.529 1.00 79.56 100 LYS A N 1
ATOM 806 C CA . LYS A 1 100 ? 0.404 -7.464 5.094 1.00 79.56 100 LYS A CA 1
ATOM 807 C C . LYS A 1 100 ? 1.715 -7.255 4.337 1.00 79.56 100 LYS A C 1
ATOM 809 O O . LYS A 1 100 ? 2.435 -8.216 4.079 1.00 79.56 100 LYS A O 1
ATOM 814 N N . TYR A 1 101 ? 2.038 -6.002 4.055 1.00 70.44 101 TYR A N 1
ATOM 815 C CA . TYR A 1 101 ? 3.235 -5.566 3.351 1.00 70.44 101 TYR A CA 1
ATOM 816 C C . TYR A 1 101 ? 3.904 -4.431 4.118 1.00 70.44 101 TYR A C 1
ATOM 818 O O . TYR A 1 101 ? 3.232 -3.555 4.669 1.00 70.44 101 TYR A O 1
ATOM 826 N N . GLU A 1 102 ? 5.233 -4.427 4.132 1.00 67.75 102 GLU A N 1
ATOM 827 C CA . GLU A 1 102 ? 5.977 -3.251 4.566 1.00 67.75 102 GLU A CA 1
ATOM 828 C C . GLU A 1 102 ? 5.945 -2.173 3.488 1.00 67.75 102 GLU A C 1
ATOM 830 O O . GLU A 1 102 ? 5.955 -2.450 2.283 1.00 67.75 102 GLU A O 1
ATOM 835 N N . VAL A 1 103 ? 5.926 -0.928 3.942 1.00 64.81 103 VAL A N 1
ATOM 836 C CA . VAL A 1 103 ? 5.900 0.251 3.089 1.00 64.81 103 VAL A CA 1
ATOM 837 C C . VAL A 1 103 ? 7.195 1.017 3.295 1.00 64.81 103 VAL A C 1
ATOM 839 O O . VAL A 1 103 ? 7.619 1.256 4.428 1.00 64.81 103 VAL A O 1
ATOM 842 N N . LYS A 1 104 ? 7.850 1.392 2.197 1.00 66.06 104 LYS A N 1
ATOM 843 C CA . LYS A 1 104 ? 9.041 2.244 2.237 1.00 66.06 104 LYS A CA 1
ATOM 844 C C . LYS A 1 104 ? 8.623 3.704 2.076 1.00 66.06 104 LYS A C 1
ATOM 846 O O . LYS A 1 104 ? 7.643 4.017 1.398 1.00 66.06 104 LYS A O 1
ATOM 851 N N . ASN A 1 105 ? 9.351 4.580 2.757 1.00 50.66 105 ASN A N 1
ATOM 852 C CA . ASN A 1 105 ? 9.085 6.010 2.786 1.00 50.66 105 ASN A CA 1
ATOM 853 C C . ASN A 1 105 ? 10.011 6.730 1.803 1.00 50.66 105 ASN A C 1
ATOM 855 O O . ASN A 1 105 ? 11.228 6.532 1.828 1.00 50.66 105 ASN A O 1
ATOM 859 N N . TRP A 1 106 ? 9.420 7.595 0.986 1.00 42.81 106 TRP A N 1
ATOM 860 C CA . TRP A 1 106 ? 10.123 8.574 0.179 1.00 42.81 106 TRP A CA 1
ATOM 861 C C . TRP A 1 106 ? 9.556 9.971 0.459 1.00 42.81 106 TRP A C 1
ATOM 863 O O . TRP A 1 106 ? 8.591 10.416 -0.164 1.00 42.81 106 TRP A O 1
ATOM 873 N N . GLY A 1 107 ? 10.112 10.654 1.459 1.00 52.91 107 GLY A N 1
ATOM 874 C CA . GLY A 1 107 ? 9.546 11.917 1.941 1.00 52.91 107 GLY A CA 1
ATOM 875 C C . GLY A 1 107 ? 8.256 11.677 2.734 1.00 52.91 107 GLY A C 1
ATOM 876 O O . GLY A 1 107 ? 8.288 11.009 3.761 1.00 52.91 107 GLY A O 1
ATOM 877 N N . ASN A 1 108 ? 7.111 12.202 2.287 1.00 46.16 108 ASN A N 1
ATOM 878 C CA . ASN A 1 108 ? 5.794 11.843 2.849 1.00 46.16 108 ASN A CA 1
ATOM 879 C C . ASN A 1 108 ? 4.973 10.964 1.897 1.00 46.16 108 ASN A C 1
ATOM 881 O O . ASN A 1 108 ? 3.792 10.710 2.140 1.00 46.16 108 ASN A O 1
ATOM 885 N N . VAL A 1 109 ? 5.596 10.476 0.824 1.00 42.19 109 VAL A N 1
ATOM 886 C CA . VAL A 1 109 ? 4.968 9.547 -0.105 1.00 42.19 109 VAL A CA 1
ATOM 887 C C . VAL A 1 109 ? 5.388 8.133 0.270 1.00 42.19 109 VAL A C 1
ATOM 889 O O . VAL A 1 109 ? 6.564 7.828 0.496 1.00 42.19 109 VAL A O 1
ATOM 892 N N . TYR A 1 110 ? 4.392 7.269 0.381 1.00 49.66 110 TYR A N 1
ATOM 893 C CA . TYR A 1 110 ? 4.541 5.913 0.884 1.00 49.66 110 TYR A CA 1
ATOM 894 C C . TYR A 1 110 ? 4.270 4.908 -0.225 1.00 49.66 110 TYR A C 1
ATOM 896 O O . TYR A 1 110 ? 3.275 5.037 -0.940 1.00 49.66 110 TYR A O 1
ATOM 904 N N . PHE A 1 111 ? 5.152 3.912 -0.347 1.00 43.88 111 PHE A N 1
ATOM 905 C CA . PHE A 1 111 ? 5.134 2.947 -1.443 1.00 43.88 111 PHE A CA 1
ATOM 906 C C . PHE A 1 111 ? 5.217 1.513 -0.940 1.00 43.88 111 PHE A C 1
ATOM 908 O O . PHE A 1 111 ? 6.037 1.196 -0.074 1.00 43.88 111 PHE A O 1
ATOM 915 N N . SER A 1 112 ? 4.416 0.629 -1.525 1.00 42.16 112 SER A N 1
ATOM 916 C CA . SER A 1 112 ? 4.584 -0.815 -1.365 1.00 42.16 112 SER A CA 1
ATOM 917 C C . SER A 1 112 ? 4.786 -1.473 -2.718 1.00 42.16 112 SER A C 1
ATOM 919 O O . SER A 1 112 ? 4.199 -1.046 -3.716 1.00 42.16 112 SER A O 1
ATOM 921 N N . LEU A 1 113 ? 5.635 -2.497 -2.722 1.00 43.38 113 LEU A N 1
ATOM 922 C CA . LEU A 1 113 ? 6.031 -3.251 -3.898 1.00 43.38 113 LEU A CA 1
ATOM 923 C C . LEU A 1 113 ? 5.663 -4.710 -3.697 1.00 43.38 113 LEU A C 1
ATOM 925 O O . LEU A 1 113 ? 6.101 -5.349 -2.739 1.00 43.38 113 LEU A O 1
ATOM 929 N N . THR A 1 114 ? 4.928 -5.249 -4.655 1.00 44.94 114 THR A N 1
ATOM 930 C CA . THR A 1 114 ? 4.856 -6.689 -4.881 1.00 44.94 114 THR A CA 1
ATOM 931 C C . THR A 1 114 ? 5.561 -6.984 -6.191 1.00 44.94 114 THR A C 1
ATOM 933 O O . THR A 1 114 ? 5.027 -6.714 -7.266 1.00 44.94 114 THR A O 1
ATOM 936 N N . GLY A 1 115 ? 6.797 -7.474 -6.086 1.00 33.34 115 GLY A N 1
ATOM 937 C CA . GLY A 1 115 ? 7.573 -7.935 -7.230 1.00 33.34 115 GLY A CA 1
ATOM 938 C C . GLY A 1 115 ? 7.170 -9.355 -7.608 1.00 33.34 115 GLY A C 1
ATOM 939 O O . GLY A 1 115 ? 7.121 -10.236 -6.749 1.00 33.34 115 GLY A O 1
ATOM 940 N N . TYR A 1 116 ? 6.897 -9.572 -8.890 1.00 39.34 116 TYR A N 1
ATOM 941 C CA . TYR A 1 116 ? 6.705 -10.897 -9.464 1.00 39.34 116 TYR A CA 1
ATOM 942 C C . TYR A 1 116 ? 7.687 -11.052 -10.625 1.00 39.34 116 TYR A C 1
ATOM 944 O O . TYR A 1 116 ? 7.672 -10.245 -11.553 1.00 39.34 116 TYR A O 1
ATOM 952 N N . ASN A 1 117 ? 8.524 -12.089 -10.589 1.00 31.89 117 ASN A N 1
ATOM 953 C CA . ASN A 1 117 ? 9.242 -12.516 -11.786 1.00 31.89 117 ASN A CA 1
ATOM 954 C C . ASN A 1 117 ? 8.242 -13.274 -12.662 1.00 31.89 117 ASN A C 1
ATOM 956 O O . ASN A 1 117 ? 7.730 -14.313 -12.244 1.00 31.89 117 ASN A O 1
ATOM 960 N N . TYR A 1 118 ? 7.931 -12.732 -13.838 1.00 30.28 118 TYR A N 1
ATOM 961 C CA . TYR A 1 118 ? 7.094 -13.402 -14.827 1.00 30.28 118 TYR A CA 1
ATOM 962 C C . TYR A 1 118 ? 7.981 -13.927 -15.956 1.00 30.28 118 TYR A C 1
ATOM 964 O O . TYR A 1 118 ? 8.551 -13.150 -16.718 1.00 30.28 118 TYR A O 1
ATOM 972 N N . ASP A 1 119 ? 8.053 -15.249 -16.096 1.00 32.94 119 ASP A N 1
ATOM 973 C CA . ASP A 1 119 ? 8.455 -15.868 -17.358 1.00 32.94 119 ASP A CA 1
ATOM 974 C C . ASP A 1 119 ? 7.236 -15.790 -18.291 1.00 32.94 119 ASP A C 1
ATOM 976 O O . ASP A 1 119 ? 6.325 -16.618 -18.245 1.00 32.94 119 ASP A O 1
ATOM 980 N N . TRP A 1 120 ? 7.138 -14.701 -19.056 1.00 34.62 120 TRP A N 1
ATOM 981 C CA . TRP A 1 120 ? 5.956 -14.407 -19.865 1.00 34.62 120 TRP A CA 1
ATOM 982 C C . TRP A 1 120 ? 6.141 -14.959 -21.291 1.00 34.62 120 TRP A C 1
ATOM 984 O O . TRP A 1 120 ? 6.691 -14.298 -22.164 1.00 34.62 120 TRP A O 1
ATOM 994 N N . GLU A 1 121 ? 5.684 -16.193 -21.543 1.00 29.50 121 GLU A N 1
ATOM 995 C CA . GLU A 1 121 ? 5.800 -16.879 -22.854 1.00 29.50 121 GLU A CA 1
ATOM 996 C C . GLU A 1 121 ? 4.868 -16.323 -23.959 1.00 29.50 121 GLU A C 1
ATOM 998 O O . GLU A 1 121 ? 4.812 -16.841 -25.076 1.00 29.50 121 GLU A O 1
ATOM 1003 N N . GLY A 1 122 ? 4.102 -15.271 -23.669 1.00 25.25 122 GLY A N 1
ATOM 1004 C CA . GLY A 1 122 ? 2.958 -14.846 -24.469 1.00 25.25 122 GLY A CA 1
ATOM 1005 C C . GLY A 1 122 ? 3.166 -13.569 -25.274 1.00 25.25 122 GLY A C 1
ATOM 1006 O O . GLY A 1 122 ? 2.396 -12.639 -25.088 1.00 25.25 122 GLY A O 1
ATOM 1007 N N . PHE A 1 123 ? 4.125 -13.523 -26.204 1.00 28.94 123 PHE A N 1
ATOM 1008 C CA . PHE A 1 123 ? 4.067 -12.549 -27.305 1.00 28.94 123 PHE A CA 1
ATOM 1009 C C . PHE A 1 123 ? 4.355 -13.201 -28.662 1.00 28.94 123 PHE A C 1
ATOM 1011 O O . PHE A 1 123 ? 5.493 -13.504 -29.008 1.00 28.94 123 PHE A O 1
ATOM 1018 N N . LYS A 1 124 ? 3.305 -13.364 -29.481 1.00 23.44 124 LYS A N 1
ATOM 1019 C CA . LYS A 1 124 ? 3.433 -13.413 -30.945 1.00 23.44 124 LYS A CA 1
ATOM 1020 C C . LYS A 1 124 ? 3.242 -11.993 -31.465 1.00 23.44 124 LYS A C 1
ATOM 1022 O O . LYS A 1 124 ? 2.126 -11.566 -31.744 1.00 23.44 124 LYS A O 1
ATOM 1027 N N . LEU A 1 125 ? 4.346 -11.262 -31.564 1.00 25.95 125 LEU A N 1
ATOM 1028 C CA . LEU A 1 125 ? 4.395 -9.968 -32.232 1.00 25.95 125 LEU A CA 1
ATOM 1029 C C . LEU A 1 125 ? 4.168 -10.188 -33.740 1.00 25.95 125 LEU A C 1
ATOM 1031 O O . LEU A 1 125 ? 4.979 -10.831 -34.406 1.00 25.95 125 LEU A O 1
ATOM 1035 N N . PHE A 1 126 ? 3.076 -9.664 -34.304 1.00 23.12 126 PHE A N 1
ATOM 1036 C CA . PHE A 1 126 ? 2.915 -9.558 -35.759 1.00 23.12 126 PHE A CA 1
ATOM 1037 C C . PHE A 1 126 ? 3.727 -8.359 -36.280 1.00 23.12 126 PHE A C 1
ATOM 1039 O O . PHE A 1 126 ? 3.170 -7.332 -36.647 1.00 23.12 126 PHE A O 1
ATOM 1046 N N . ALA A 1 127 ? 5.056 -8.499 -36.272 1.00 20.55 127 ALA A N 1
ATOM 1047 C CA . ALA A 1 127 ? 6.017 -7.814 -37.142 1.00 20.55 127 ALA A CA 1
ATOM 1048 C C . ALA A 1 127 ? 7.413 -8.435 -36.920 1.00 20.55 127 ALA A C 1
ATOM 1050 O O . ALA A 1 127 ? 7.930 -8.430 -35.811 1.00 20.55 127 ALA A O 1
ATOM 1051 N N . TYR A 1 128 ? 7.961 -9.020 -37.990 1.00 22.11 128 TYR A N 1
ATOM 1052 C CA . TYR A 1 128 ? 9.253 -9.709 -38.154 1.00 22.11 128 TYR A CA 1
ATOM 1053 C C . TYR A 1 128 ? 10.327 -9.534 -37.053 1.00 22.11 128 TYR A C 1
ATOM 1055 O O . TYR A 1 128 ? 10.931 -8.474 -36.919 1.00 22.11 128 TYR A O 1
ATOM 1063 N N . GLY A 1 129 ? 10.666 -10.640 -36.380 1.00 21.98 129 GLY A N 1
ATOM 1064 C CA . GLY A 1 129 ? 11.869 -10.775 -35.553 1.00 21.98 129 GLY A CA 1
ATOM 1065 C C . GLY A 1 129 ? 11.688 -11.833 -34.468 1.00 21.98 129 GLY A C 1
ATOM 1066 O O . GLY A 1 129 ? 10.975 -11.612 -33.498 1.00 21.98 129 GLY A O 1
ATOM 1067 N N . ILE A 1 130 ? 12.303 -13.006 -34.635 1.00 24.22 130 ILE A N 1
ATOM 1068 C CA . ILE A 1 130 ? 12.390 -14.009 -33.567 1.00 24.22 130 ILE A CA 1
ATOM 1069 C C . ILE A 1 130 ? 13.342 -1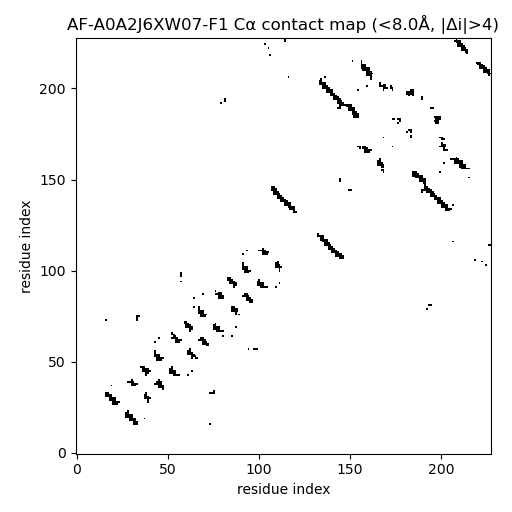3.438 -32.509 1.00 24.22 130 ILE A C 1
ATOM 1071 O O . ILE A 1 130 ? 14.543 -13.361 -32.759 1.00 24.22 130 ILE A O 1
ATOM 1075 N N . PHE A 1 131 ? 12.816 -13.041 -31.351 1.00 29.45 131 PHE A N 1
ATOM 1076 C CA . PHE A 1 131 ? 13.620 -12.676 -30.185 1.00 29.45 131 PHE A CA 1
ATOM 1077 C C . PHE A 1 131 ? 13.527 -13.802 -29.141 1.00 29.45 131 PHE A C 1
ATOM 1079 O O . PHE A 1 131 ? 12.425 -14.286 -28.870 1.00 29.45 131 PHE A O 1
ATOM 1086 N N . PRO A 1 132 ? 14.657 -14.281 -28.592 1.00 30.14 132 PRO A N 1
ATOM 1087 C CA . PRO A 1 132 ? 14.655 -15.273 -27.520 1.00 30.14 132 PRO A CA 1
ATOM 1088 C C . PRO A 1 132 ? 13.924 -14.716 -26.286 1.00 30.14 132 PRO A C 1
ATOM 1090 O O . PRO A 1 132 ? 13.909 -13.507 -26.089 1.00 30.14 132 PRO A O 1
ATOM 1093 N N . GLN A 1 133 ? 13.314 -15.609 -25.497 1.00 41.50 133 GLN A N 1
ATOM 1094 C CA . GLN A 1 133 ? 12.536 -15.356 -24.269 1.00 41.50 133 GLN A CA 1
ATOM 1095 C C . GLN A 1 133 ? 12.862 -14.010 -23.582 1.00 41.50 133 GLN A C 1
ATOM 1097 O O . GLN A 1 133 ? 13.859 -13.898 -22.868 1.00 41.50 133 GLN A O 1
ATOM 1102 N N . MET A 1 134 ? 12.026 -12.990 -23.804 1.00 52.28 134 MET A N 1
ATOM 1103 C CA . MET A 1 134 ? 12.168 -11.688 -23.144 1.00 52.28 134 MET A CA 1
ATOM 1104 C C . MET A 1 134 ? 11.658 -11.806 -21.705 1.00 52.28 134 MET A C 1
ATOM 1106 O O . MET A 1 134 ? 10.511 -12.193 -21.479 1.00 52.28 134 MET A O 1
ATOM 1110 N N . LYS A 1 135 ? 12.513 -11.503 -20.722 1.00 63.53 135 LYS A N 1
ATOM 1111 C CA . LYS A 1 135 ? 12.124 -11.469 -19.309 1.00 63.53 135 LYS A CA 1
ATOM 1112 C C . LYS A 1 135 ? 11.638 -10.070 -18.963 1.00 63.53 135 LYS A C 1
ATOM 1114 O O . LYS A 1 135 ? 12.431 -9.154 -18.772 1.00 63.53 135 LYS A O 1
ATOM 1119 N N . TYR A 1 136 ? 10.323 -9.918 -18.857 1.00 79.12 136 TYR A N 1
ATOM 1120 C CA . TYR A 1 136 ? 9.741 -8.693 -18.331 1.00 79.12 136 TYR A CA 1
ATOM 1121 C C . TYR A 1 136 ? 9.647 -8.765 -16.813 1.00 79.12 136 TYR A C 1
ATOM 1123 O O . TYR A 1 136 ? 9.097 -9.710 -16.245 1.00 79.12 136 TYR A O 1
ATOM 1131 N N . VAL A 1 137 ? 10.135 -7.723 -16.148 1.00 79.38 137 VAL A N 1
ATOM 1132 C CA . VAL A 1 137 ? 9.853 -7.508 -14.731 1.00 79.38 137 VAL A CA 1
ATOM 1133 C C . VAL A 1 137 ? 8.639 -6.601 -14.626 1.00 79.38 137 VAL A C 1
ATOM 1135 O O . VAL A 1 137 ? 8.662 -5.448 -15.062 1.00 79.38 137 VAL A O 1
ATOM 1138 N N . LEU A 1 138 ? 7.576 -7.145 -14.038 1.00 79.06 138 LEU A N 1
ATOM 1139 C CA . LEU A 1 138 ? 6.339 -6.432 -13.769 1.00 79.06 138 LEU A CA 1
ATOM 1140 C C . LEU A 1 138 ? 6.298 -6.034 -12.294 1.00 79.06 138 LEU A C 1
ATOM 1142 O O . LEU A 1 138 ? 6.245 -6.890 -11.408 1.00 79.06 138 LEU A O 1
ATOM 1146 N N . LEU A 1 139 ? 6.301 -4.731 -12.026 1.00 77.00 139 LEU A N 1
ATOM 1147 C CA . LEU A 1 139 ? 6.167 -4.198 -10.674 1.00 77.00 139 LEU A CA 1
ATOM 1148 C C . LEU A 1 139 ? 4.786 -3.591 -10.493 1.00 77.00 139 LEU A C 1
ATOM 1150 O O . LEU A 1 139 ? 4.458 -2.600 -11.139 1.00 77.00 139 LEU A O 1
ATOM 1154 N N . GLU A 1 140 ? 3.995 -4.158 -9.589 1.00 77.38 140 GLU A N 1
ATOM 1155 C CA . GLU A 1 140 ? 2.810 -3.476 -9.078 1.00 77.38 140 GLU A CA 1
ATOM 1156 C C . GLU A 1 140 ? 3.240 -2.547 -7.942 1.00 77.38 140 GLU A C 1
ATOM 1158 O O . GLU A 1 140 ? 3.809 -2.995 -6.940 1.00 77.38 140 GLU A O 1
ATOM 1163 N N . ILE A 1 141 ? 2.975 -1.254 -8.104 1.00 75.69 141 ILE A N 1
ATOM 1164 C CA . ILE A 1 141 ? 3.301 -0.233 -7.115 1.00 75.69 141 ILE A CA 1
ATOM 1165 C C . ILE A 1 141 ? 2.009 0.368 -6.589 1.00 75.69 141 ILE A C 1
ATOM 1167 O O . ILE A 1 141 ? 1.151 0.801 -7.359 1.00 75.69 141 ILE A O 1
ATOM 1171 N N . CYS A 1 142 ? 1.891 0.432 -5.267 1.00 74.50 142 CYS A N 1
ATOM 1172 C CA . CYS A 1 142 ? 0.881 1.244 -4.604 1.00 74.50 142 CYS A CA 1
ATOM 1173 C C . CYS A 1 142 ? 1.530 2.485 -3.999 1.00 74.50 142 CYS A C 1
ATOM 1175 O O . CYS A 1 142 ? 2.585 2.367 -3.378 1.00 74.50 142 CYS A O 1
ATOM 1177 N N . ILE A 1 143 ? 0.914 3.652 -4.190 1.00 76.81 143 ILE A N 1
ATOM 1178 C CA . ILE A 1 143 ? 1.470 4.960 -3.838 1.00 76.81 143 ILE A CA 1
ATOM 1179 C C . ILE A 1 143 ? 0.412 5.762 -3.095 1.00 76.81 143 ILE A C 1
ATOM 1181 O O . ILE A 1 143 ? -0.681 5.960 -3.623 1.00 76.81 143 ILE A O 1
ATOM 1185 N N . PHE A 1 144 ? 0.754 6.252 -1.906 1.00 71.25 144 PHE A N 1
ATOM 1186 C CA . PHE A 1 144 ? -0.095 7.122 -1.092 1.00 71.25 144 PHE A CA 1
ATOM 1187 C C . PHE A 1 144 ? 0.532 8.501 -0.967 1.00 71.25 144 PHE A C 1
ATOM 1189 O O . PHE A 1 144 ? 1.677 8.616 -0.522 1.00 71.25 144 PHE A O 1
ATOM 1196 N N . ASN A 1 145 ? -0.228 9.541 -1.307 1.00 73.19 145 ASN A N 1
ATOM 1197 C CA . ASN A 1 145 ? 0.199 10.917 -1.102 1.00 73.19 145 ASN A CA 1
ATOM 1198 C C . ASN A 1 145 ? -0.268 11.411 0.274 1.00 73.19 145 ASN A C 1
ATOM 1200 O O . ASN A 1 145 ? -1.448 11.713 0.453 1.00 73.19 145 ASN A O 1
ATOM 1204 N N . LEU A 1 146 ? 0.646 11.502 1.246 1.00 68.94 146 LEU A N 1
ATOM 1205 C CA . LEU A 1 146 ? 0.351 12.122 2.547 1.00 68.94 146 LEU A CA 1
ATOM 1206 C C . LEU A 1 146 ? 0.806 13.579 2.643 1.00 68.94 146 LEU A C 1
ATOM 1208 O O . LEU A 1 146 ? 0.657 14.192 3.701 1.00 68.94 146 LEU A O 1
ATOM 1212 N N . ASP A 1 147 ? 1.373 14.131 1.573 1.00 70.00 147 ASP A N 1
ATOM 1213 C CA . ASP A 1 147 ? 1.723 15.541 1.528 1.00 70.00 147 ASP A CA 1
ATOM 1214 C C . ASP A 1 147 ? 0.473 16.420 1.494 1.00 70.00 147 ASP A C 1
ATOM 1216 O O . ASP A 1 147 ? -0.625 16.009 1.119 1.00 70.00 147 ASP A O 1
ATOM 1220 N N . SER A 1 148 ? 0.6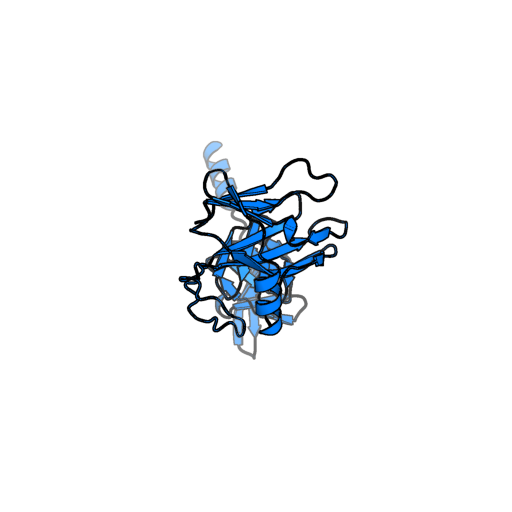59 17.686 1.858 1.00 74.88 148 SER A N 1
ATOM 1221 C CA . SER A 1 148 ? -0.372 18.718 1.737 1.00 74.88 148 SER A CA 1
ATOM 1222 C C . SER A 1 148 ? -0.542 19.235 0.305 1.00 74.88 148 SER A C 1
ATOM 1224 O O . SER A 1 148 ? -1.413 20.069 0.063 1.00 74.88 148 SER A O 1
ATOM 1226 N N . GLN A 1 149 ? 0.285 18.767 -0.636 1.00 76.69 149 GLN A N 1
ATOM 1227 C CA . GLN A 1 149 ? 0.299 19.193 -2.034 1.00 76.69 149 GLN A CA 1
ATOM 1228 C C . GLN A 1 149 ? 0.134 18.000 -2.988 1.00 76.69 149 GLN A C 1
ATOM 1230 O O . GLN A 1 149 ? 0.521 16.882 -2.645 1.00 76.69 149 GLN A O 1
ATOM 1235 N N . PRO A 1 150 ? -0.421 18.210 -4.197 1.00 78.44 150 PRO A N 1
ATOM 1236 C CA . PRO A 1 150 ? -0.484 17.167 -5.212 1.00 78.44 150 PRO A CA 1
ATOM 1237 C C . PRO A 1 150 ? 0.910 16.713 -5.651 1.00 78.44 150 PRO A C 1
ATOM 1239 O O . PRO A 1 150 ? 1.802 17.532 -5.873 1.00 78.44 150 PRO A O 1
ATOM 1242 N N . VAL A 1 151 ? 1.067 15.408 -5.855 1.00 75.94 151 VAL A N 1
ATOM 1243 C CA . VAL A 1 151 ? 2.290 14.800 -6.385 1.00 75.94 151 VAL A CA 1
ATOM 1244 C C . VAL A 1 151 ? 2.014 14.358 -7.810 1.00 75.94 151 VAL A C 1
ATOM 1246 O O . VAL A 1 151 ? 1.093 13.584 -8.066 1.00 75.94 151 VAL A O 1
ATOM 1249 N N . THR A 1 152 ? 2.808 14.845 -8.761 1.00 84.12 152 THR A N 1
ATOM 1250 C CA . THR A 1 152 ? 2.812 14.245 -10.095 1.00 84.12 152 THR A CA 1
ATOM 1251 C C . THR A 1 152 ? 3.701 13.010 -10.041 1.00 84.12 152 THR A C 1
ATOM 1253 O O . THR A 1 152 ? 4.746 13.007 -9.409 1.00 84.12 152 THR A O 1
ATOM 1256 N N . LEU A 1 153 ? 3.313 11.954 -10.724 1.00 81.50 153 LEU A N 1
ATOM 1257 C CA . LEU A 1 153 ? 4.131 10.784 -10.970 1.00 81.50 153 LEU A CA 1
ATOM 1258 C C . LEU A 1 153 ? 4.350 10.661 -12.460 1.00 81.50 153 LEU A C 1
ATOM 1260 O O . LEU A 1 153 ? 3.447 10.929 -13.256 1.00 81.50 153 LEU A O 1
ATOM 1264 N N . GLN A 1 154 ? 5.552 10.247 -12.821 1.00 87.12 154 GLN A N 1
ATOM 1265 C CA . GLN A 1 154 ? 5.927 9.908 -14.178 1.00 87.12 154 GLN A CA 1
ATOM 1266 C C . GLN A 1 154 ? 6.627 8.559 -14.147 1.00 87.12 154 GLN A C 1
ATOM 1268 O O . GLN A 1 154 ? 7.393 8.262 -13.231 1.00 87.12 154 GLN A O 1
ATOM 1273 N N . GLN A 1 155 ? 6.371 7.754 -15.165 1.00 87.81 155 GLN A N 1
ATOM 1274 C CA . GLN A 1 155 ? 6.921 6.417 -15.298 1.00 87.81 155 GLN A CA 1
ATOM 1275 C C . GLN A 1 155 ? 8.455 6.389 -15.186 1.00 87.81 155 GLN A C 1
ATOM 1277 O O . GLN A 1 155 ? 9.022 5.553 -14.492 1.00 87.81 155 GLN A O 1
ATOM 1282 N N . ASN A 1 156 ? 9.135 7.348 -15.813 1.00 88.88 156 ASN A N 1
ATOM 1283 C CA . ASN A 1 156 ? 10.597 7.462 -15.839 1.00 88.88 156 ASN A CA 1
ATOM 1284 C C . ASN A 1 156 ? 11.244 7.826 -14.487 1.00 88.88 156 ASN A C 1
ATOM 1286 O O . ASN A 1 156 ? 12.472 7.817 -14.390 1.00 88.88 156 ASN A O 1
ATOM 1290 N N . MET A 1 157 ? 10.449 8.145 -13.461 1.00 86.75 157 MET A N 1
ATOM 1291 C CA . MET A 1 157 ? 10.945 8.322 -12.095 1.00 86.75 157 MET A CA 1
ATOM 1292 C C . MET A 1 157 ? 11.351 6.993 -11.465 1.00 86.75 157 MET A C 1
ATOM 1294 O O . MET A 1 157 ? 12.135 6.978 -10.525 1.00 86.75 157 MET A O 1
ATOM 1298 N N . PHE A 1 158 ? 10.818 5.882 -11.962 1.00 87.81 158 PHE A N 1
ATOM 1299 C CA . PHE A 1 158 ? 11.096 4.553 -11.448 1.00 87.81 158 PHE A CA 1
ATOM 1300 C C . PHE A 1 158 ? 12.142 3.884 -12.323 1.00 87.81 158 PHE A C 1
ATOM 1302 O O . PHE A 1 158 ? 12.024 3.883 -13.545 1.00 87.81 158 PHE A O 1
ATOM 1309 N N . LYS A 1 159 ? 13.171 3.312 -11.709 1.00 91.62 159 LYS A N 1
ATOM 1310 C CA . LYS A 1 159 ? 14.301 2.702 -12.410 1.00 91.62 159 LYS A CA 1
ATOM 1311 C C . LYS A 1 159 ? 14.712 1.414 -11.728 1.00 91.62 159 LYS A C 1
ATOM 1313 O O . LYS A 1 159 ? 14.700 1.337 -10.505 1.00 91.62 159 LYS A O 1
ATOM 1318 N N . LEU A 1 160 ? 15.148 0.429 -12.496 1.00 87.69 160 LEU A N 1
ATOM 1319 C CA . LEU A 1 160 ? 15.772 -0.770 -11.949 1.00 87.69 160 LEU A CA 1
ATOM 1320 C C . LEU A 1 160 ? 17.290 -0.677 -12.045 1.00 87.69 160 LEU A C 1
ATOM 1322 O O . LEU A 1 160 ? 17.827 -0.185 -13.037 1.00 87.69 160 LEU A O 1
ATOM 1326 N N . LYS A 1 161 ? 17.981 -1.176 -11.021 1.00 90.94 161 LYS A N 1
ATOM 1327 C CA . LYS A 1 161 ? 19.436 -1.339 -11.020 1.00 90.94 161 LYS A CA 1
ATOM 1328 C C . LYS A 1 161 ? 19.809 -2.814 -11.107 1.00 90.94 161 LYS A C 1
ATOM 1330 O O . LYS A 1 161 ? 19.319 -3.623 -10.317 1.00 90.94 161 LYS A O 1
ATOM 1335 N N . ILE A 1 162 ? 20.705 -3.127 -12.042 1.00 88.81 162 ILE A N 1
ATOM 1336 C CA . ILE A 1 162 ? 21.293 -4.458 -12.251 1.00 88.81 162 ILE A CA 1
ATOM 1337 C C . ILE A 1 162 ? 22.795 -4.267 -12.446 1.00 88.81 162 ILE A C 1
ATOM 1339 O O . ILE A 1 162 ? 23.219 -3.681 -13.446 1.00 88.81 162 ILE A O 1
ATOM 1343 N N . GLY A 1 163 ? 23.613 -4.699 -11.486 1.00 91.38 163 GLY A N 1
ATOM 1344 C CA . GLY A 1 163 ? 25.029 -4.348 -11.442 1.00 91.38 163 GLY A CA 1
ATOM 1345 C C . GLY A 1 163 ? 25.241 -2.831 -11.527 1.00 91.38 163 GLY A C 1
ATOM 1346 O O . GLY A 1 163 ? 24.742 -2.060 -10.706 1.00 91.38 163 GLY A O 1
ATOM 1347 N N . ASN A 1 164 ? 25.969 -2.387 -12.555 1.00 94.38 164 ASN A N 1
ATOM 1348 C CA . ASN A 1 164 ? 26.246 -0.965 -12.804 1.00 94.38 164 ASN A CA 1
ATOM 1349 C C . ASN A 1 164 ? 25.262 -0.304 -13.783 1.00 94.38 164 ASN A C 1
ATOM 1351 O O . ASN A 1 164 ? 25.410 0.879 -14.092 1.00 94.38 164 ASN A O 1
ATOM 1355 N N . SER A 1 165 ? 24.275 -1.049 -14.276 1.00 94.69 165 SER A N 1
ATOM 1356 C CA . SER A 1 165 ? 23.337 -0.590 -15.295 1.00 94.69 165 SER A CA 1
ATOM 1357 C C . SER A 1 165 ? 22.015 -0.137 -14.681 1.00 94.69 165 SER A C 1
ATOM 1359 O O . SER A 1 165 ? 21.528 -0.709 -13.703 1.00 94.69 165 SER A O 1
ATOM 1361 N N . ILE A 1 166 ? 21.438 0.901 -15.288 1.00 95.00 166 ILE A N 1
ATOM 1362 C CA . ILE A 1 166 ? 20.137 1.470 -14.939 1.00 95.00 166 ILE A CA 1
ATOM 1363 C C . ILE A 1 166 ? 19.166 1.196 -16.081 1.00 95.00 166 ILE A C 1
ATOM 1365 O O . ILE A 1 166 ? 19.461 1.504 -17.235 1.00 95.00 166 ILE A O 1
ATOM 1369 N N . TYR A 1 167 ? 18.005 0.654 -15.738 1.00 91.94 167 TYR A N 1
ATOM 1370 C CA . TYR A 1 167 ? 16.937 0.321 -16.667 1.00 91.94 167 TYR A CA 1
ATOM 1371 C C . TYR A 1 167 ? 15.712 1.172 -16.370 1.00 91.94 167 TYR A C 1
ATOM 1373 O O . TYR A 1 167 ? 15.337 1.375 -15.213 1.00 91.94 167 TYR A O 1
ATOM 1381 N N . TYR A 1 168 ? 15.093 1.664 -17.434 1.00 93.75 168 TYR A N 1
ATOM 1382 C CA . TYR A 1 168 ? 13.868 2.448 -17.387 1.00 93.75 168 TYR A CA 1
ATOM 1383 C C . TYR A 1 168 ? 12.684 1.557 -17.767 1.00 93.75 168 TYR A C 1
ATOM 1385 O O . TYR A 1 168 ? 12.891 0.536 -18.428 1.00 93.75 168 TYR A O 1
ATOM 1393 N N . PRO A 1 169 ? 11.452 1.917 -17.378 1.00 91.25 169 PRO A N 1
ATOM 1394 C CA . PRO A 1 169 ? 10.289 1.164 -17.797 1.00 91.25 169 PRO A CA 1
ATOM 1395 C C . PRO A 1 169 ? 10.150 1.182 -19.322 1.00 91.25 169 PRO A C 1
ATOM 1397 O O . PRO A 1 169 ? 10.367 2.213 -19.964 1.00 91.25 169 PRO A O 1
ATOM 1400 N N . ASP A 1 170 ? 9.762 0.046 -19.890 1.00 90.94 170 ASP A N 1
ATOM 1401 C CA . ASP A 1 170 ? 9.548 -0.110 -21.319 1.00 90.94 170 ASP A CA 1
ATOM 1402 C C . ASP A 1 170 ? 8.180 0.460 -21.709 1.00 90.94 170 ASP A C 1
ATOM 1404 O O . ASP A 1 170 ? 7.127 -0.049 -21.309 1.00 90.94 170 ASP A O 1
ATOM 1408 N N . GLY A 1 171 ? 8.190 1.539 -22.494 1.00 88.69 171 GLY A N 1
ATOM 1409 C CA . GLY A 1 171 ? 6.972 2.220 -22.928 1.00 88.69 171 GLY A CA 1
ATOM 1410 C C . GLY A 1 171 ? 6.101 1.385 -23.871 1.00 88.69 171 GLY A C 1
ATOM 1411 O O . GLY A 1 171 ? 4.876 1.472 -23.800 1.00 88.69 171 GLY A O 1
ATOM 1412 N N . SER A 1 172 ? 6.697 0.545 -24.719 1.00 87.25 172 SER A N 1
ATOM 1413 C CA . SER A 1 172 ? 5.958 -0.280 -25.684 1.00 87.25 172 SER A CA 1
ATOM 1414 C C . SER A 1 172 ? 5.217 -1.413 -24.973 1.00 87.25 172 SER A C 1
ATOM 1416 O O . SER A 1 172 ? 4.012 -1.591 -25.166 1.00 87.25 172 SER A O 1
ATOM 1418 N N . ALA A 1 173 ? 5.906 -2.121 -24.077 1.00 85.38 173 ALA A N 1
ATOM 1419 C CA . ALA A 1 173 ? 5.329 -3.155 -23.225 1.00 85.38 173 ALA A CA 1
ATOM 1420 C C . ALA A 1 173 ? 4.275 -2.574 -22.267 1.00 85.38 173 ALA A C 1
ATOM 1422 O O . ALA A 1 173 ? 3.249 -3.197 -22.004 1.00 85.38 173 ALA A O 1
ATOM 1423 N N . SER A 1 174 ? 4.477 -1.338 -21.808 1.00 87.56 174 SER A N 1
ATOM 1424 C CA . SER A 1 174 ? 3.497 -0.596 -21.008 1.00 87.56 174 SER A CA 1
ATOM 1425 C C . SER A 1 174 ? 2.193 -0.327 -21.766 1.00 87.56 174 SER A C 1
ATOM 1427 O O . SER A 1 174 ? 1.111 -0.519 -21.216 1.00 87.56 174 SER A O 1
ATOM 1429 N N . VAL A 1 175 ? 2.262 0.082 -23.038 1.00 86.00 175 VAL A N 1
ATOM 1430 C CA . VAL A 1 175 ? 1.065 0.296 -23.877 1.00 86.00 175 VAL A CA 1
ATOM 1431 C C . VAL A 1 175 ? 0.309 -1.010 -24.104 1.00 86.00 175 VAL A C 1
ATOM 1433 O O . VAL A 1 1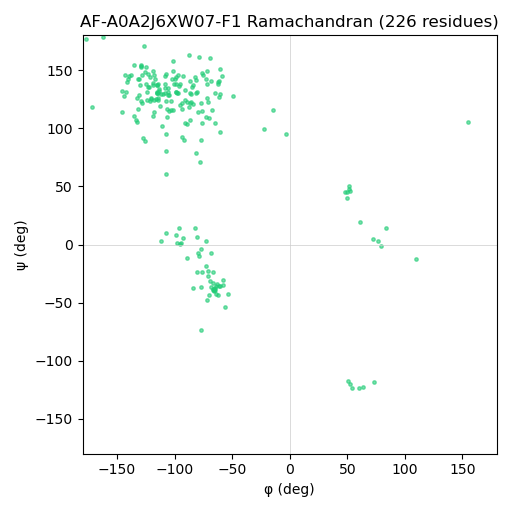75 ? -0.915 -1.040 -23.997 1.00 86.00 175 VAL A O 1
ATOM 1436 N N . ILE A 1 176 ? 1.034 -2.093 -24.373 1.00 84.75 176 ILE A N 1
ATOM 1437 C CA . ILE A 1 176 ? 0.471 -3.437 -24.508 1.00 84.75 176 ILE A CA 1
ATOM 1438 C C . ILE A 1 176 ? -0.299 -3.839 -23.247 1.00 84.75 176 ILE A C 1
ATOM 1440 O O . ILE A 1 176 ? -1.479 -4.169 -23.330 1.00 84.75 176 ILE A O 1
ATOM 1444 N N . LEU A 1 177 ? 0.345 -3.754 -22.081 1.00 83.50 177 LEU A N 1
ATOM 1445 C CA . LEU A 1 177 ? -0.249 -4.165 -20.812 1.00 83.50 177 LEU A CA 1
ATOM 1446 C C . LEU A 1 177 ? -1.502 -3.331 -20.487 1.00 83.50 177 LEU A C 1
ATOM 1448 O O . LEU A 1 177 ? -2.499 -3.848 -19.982 1.00 83.50 177 LEU A O 1
ATOM 1452 N N . ASN A 1 178 ? -1.481 -2.044 -20.841 1.00 88.31 178 ASN A N 1
ATOM 1453 C CA . ASN A 1 178 ? -2.638 -1.165 -20.721 1.00 88.31 178 ASN A CA 1
ATOM 1454 C C . ASN A 1 178 ? -3.791 -1.563 -21.662 1.00 88.31 178 ASN A C 1
ATOM 1456 O O . ASN A 1 178 ? -4.952 -1.524 -21.258 1.00 88.31 178 ASN A O 1
ATOM 1460 N N . ASN A 1 179 ? -3.495 -1.997 -22.891 1.00 83.88 179 ASN A N 1
ATOM 1461 C CA . ASN A 1 179 ? -4.507 -2.494 -23.833 1.00 83.88 179 ASN A CA 1
ATOM 1462 C C . ASN A 1 179 ? -5.161 -3.807 -23.366 1.00 83.88 179 ASN A C 1
ATOM 1464 O O . ASN A 1 179 ? -6.300 -4.083 -23.733 1.00 83.88 179 ASN A O 1
ATOM 1468 N N . GLU A 1 180 ? -4.484 -4.582 -22.518 1.00 82.75 180 GLU A N 1
ATOM 1469 C CA . GLU A 1 180 ? -5.041 -5.761 -21.834 1.00 82.75 180 GLU A CA 1
ATOM 1470 C C . GLU A 1 180 ? -5.874 -5.404 -20.585 1.00 82.75 180 GLU A C 1
ATOM 1472 O O . GLU A 1 180 ? -6.311 -6.284 -19.840 1.00 82.75 180 GLU A O 1
ATOM 1477 N N . GLY A 1 181 ? -6.109 -4.112 -20.338 1.00 83.81 181 GLY A N 1
ATOM 1478 C CA . GLY A 1 181 ? -6.960 -3.619 -19.255 1.00 83.81 181 GLY A CA 1
ATOM 1479 C C . GLY A 1 181 ? -6.265 -3.504 -17.898 1.00 83.81 181 GLY A C 1
ATOM 1480 O O . GLY A 1 181 ? -6.942 -3.372 -16.878 1.00 83.81 181 GLY A O 1
ATOM 1481 N N . LYS A 1 182 ? -4.931 -3.562 -17.844 1.00 81.19 182 LYS A N 1
ATOM 1482 C CA . LYS A 1 182 ? -4.178 -3.304 -16.608 1.00 81.19 182 LYS A CA 1
ATOM 1483 C C . LYS A 1 182 ? -3.909 -1.811 -16.446 1.00 81.19 182 LYS A C 1
ATOM 1485 O O . LYS A 1 182 ? -3.551 -1.132 -17.400 1.00 81.19 182 LYS A O 1
ATOM 1490 N N . GLU A 1 183 ? -4.004 -1.306 -15.220 1.00 86.44 183 GLU A N 1
ATOM 1491 C CA . GLU A 1 183 ? -3.681 0.093 -14.927 1.00 86.44 183 GLU A CA 1
ATOM 1492 C C . GLU A 1 183 ? -2.159 0.298 -14.907 1.00 86.44 183 GLU A C 1
ATOM 1494 O O . GLU A 1 183 ? -1.481 -0.112 -13.967 1.00 86.44 183 GLU A O 1
ATOM 1499 N N . VAL A 1 184 ? -1.607 0.913 -15.954 1.00 87.19 184 VAL A N 1
ATOM 1500 C CA . VAL A 1 184 ? -0.167 1.194 -16.079 1.00 87.19 184 VAL A CA 1
ATOM 1501 C C . VAL A 1 184 ? 0.156 2.619 -15.629 1.00 87.19 184 VAL A C 1
ATOM 1503 O O . VAL A 1 184 ? -0.534 3.578 -15.982 1.00 87.19 184 VAL A O 1
ATOM 1506 N N . LEU A 1 185 ? 1.232 2.783 -14.856 1.00 84.81 185 LEU A N 1
ATOM 1507 C CA . LEU A 1 185 ? 1.669 4.080 -14.330 1.00 84.81 185 LEU A CA 1
ATOM 1508 C C . LEU A 1 185 ? 2.461 4.874 -15.381 1.00 84.81 185 LEU A C 1
ATOM 1510 O O . LEU A 1 185 ? 3.683 4.947 -15.311 1.00 84.81 185 LEU A O 1
ATOM 1514 N N . PHE A 1 186 ? 1.768 5.508 -16.332 1.00 86.06 186 PHE A N 1
ATOM 1515 C CA . PHE A 1 186 ? 2.387 6.428 -17.302 1.00 86.06 186 PHE A CA 1
ATOM 1516 C C . PHE A 1 186 ? 2.696 7.800 -16.686 1.00 86.06 186 PHE A C 1
ATOM 1518 O O . PHE A 1 186 ? 3.842 8.159 -16.414 1.00 86.06 186 PHE A O 1
ATOM 1525 N N . ARG A 1 187 ? 1.645 8.589 -16.460 1.00 90.12 187 ARG A N 1
ATOM 1526 C CA . ARG A 1 187 ? 1.681 9.863 -15.748 1.00 90.12 187 ARG A CA 1
ATOM 1527 C C . ARG A 1 187 ? 0.397 9.981 -14.949 1.00 90.12 187 ARG A C 1
ATOM 1529 O O . ARG A 1 187 ? -0.683 9.855 -15.518 1.00 90.12 187 ARG A O 1
ATOM 1536 N N . LYS A 1 188 ? 0.507 10.252 -13.654 1.00 86.62 188 LYS A N 1
ATOM 1537 C CA . LYS A 1 188 ? -0.658 10.390 -12.774 1.00 86.62 188 LYS A CA 1
ATOM 1538 C C . LYS A 1 188 ? -0.429 11.505 -11.773 1.00 86.62 188 LYS A C 1
ATOM 1540 O O . LYS A 1 188 ? 0.680 11.659 -11.284 1.00 86.62 188 LYS A O 1
ATOM 1545 N N . ILE A 1 189 ? -1.453 12.298 -11.494 1.00 84.62 189 ILE A N 1
ATOM 1546 C CA . ILE A 1 189 ? -1.431 13.241 -10.375 1.00 84.62 189 ILE A CA 1
ATOM 1547 C C . ILE A 1 189 ? -2.162 12.558 -9.225 1.00 84.62 189 ILE A C 1
ATOM 1549 O O . ILE A 1 189 ? -3.243 12.016 -9.438 1.00 84.62 189 ILE A O 1
ATOM 1553 N N . ILE A 1 190 ? -1.555 12.556 -8.043 1.00 80.25 190 ILE A N 1
ATOM 1554 C CA . ILE A 1 190 ? -2.159 12.051 -6.810 1.00 80.25 190 ILE A CA 1
ATOM 1555 C C . ILE A 1 190 ? -2.384 13.247 -5.893 1.00 80.25 190 ILE A C 1
ATOM 1557 O O . ILE A 1 190 ? -1.419 13.921 -5.515 1.00 80.25 190 ILE A O 1
ATOM 1561 N N . TYR A 1 191 ? -3.630 13.528 -5.529 1.00 82.25 191 TYR A N 1
ATOM 1562 C CA . TYR A 1 191 ? -3.946 14.620 -4.608 1.00 82.25 191 TYR A CA 1
ATOM 1563 C C . TYR A 1 191 ? -3.680 14.224 -3.143 1.00 82.25 191 TYR A C 1
ATOM 1565 O O . TYR A 1 191 ? -3.555 13.038 -2.832 1.00 82.25 191 TYR A O 1
ATOM 1573 N N . PRO A 1 192 ? -3.560 15.201 -2.226 1.00 77.88 192 PRO A N 1
ATOM 1574 C CA . PRO A 1 192 ? -3.412 14.938 -0.795 1.00 77.88 192 PRO A CA 1
ATOM 1575 C C . PRO A 1 192 ? -4.451 13.952 -0.249 1.00 77.88 192 PRO A C 1
ATOM 1577 O O . PRO A 1 192 ? -5.654 14.143 -0.419 1.00 77.88 192 PRO A O 1
ATOM 1580 N N . GLY A 1 193 ? -3.984 12.911 0.439 1.00 68.56 193 GLY A N 1
ATOM 1581 C CA . GLY A 1 193 ? -4.819 11.863 1.029 1.00 68.56 193 GLY A CA 1
ATOM 1582 C C . GLY A 1 193 ? -5.302 10.791 0.048 1.00 68.56 193 GLY A C 1
ATOM 1583 O O . GLY A 1 193 ? -5.970 9.848 0.478 1.00 68.56 193 GLY A O 1
ATOM 1584 N N . GLU A 1 194 ? -4.969 10.902 -1.239 1.00 74.94 194 GLU A N 1
ATOM 1585 C CA . GLU A 1 194 ? -5.301 9.893 -2.241 1.00 74.94 194 GLU A CA 1
ATOM 1586 C C . GLU A 1 194 ? -4.244 8.791 -2.340 1.00 74.94 194 GLU A C 1
ATOM 1588 O O . GLU A 1 194 ? -3.091 8.918 -1.909 1.00 74.94 194 GLU A O 1
ATOM 1593 N N . ALA A 1 195 ? -4.668 7.697 -2.966 1.00 75.12 195 ALA A N 1
ATOM 1594 C CA . ALA A 1 195 ? -3.827 6.570 -3.302 1.00 75.12 195 ALA A CA 1
ATOM 1595 C C . ALA A 1 195 ? -3.989 6.203 -4.776 1.00 75.12 195 ALA A C 1
ATOM 1597 O O . ALA A 1 195 ? -5.046 6.406 -5.374 1.00 75.12 195 ALA A O 1
ATOM 1598 N N . THR A 1 196 ? -2.957 5.594 -5.344 1.00 78.56 196 THR A N 1
ATOM 1599 C CA . THR A 1 196 ? -3.048 4.910 -6.631 1.00 78.56 196 THR A CA 1
ATOM 1600 C C . THR A 1 196 ? -2.351 3.567 -6.575 1.00 78.56 196 THR A C 1
ATOM 1602 O O . THR A 1 196 ? -1.404 3.368 -5.815 1.00 78.56 196 THR A O 1
ATOM 1605 N N . VAL A 1 197 ? -2.794 2.665 -7.439 1.00 79.12 197 VAL A N 1
ATOM 1606 C CA . VAL A 1 197 ? -2.074 1.447 -7.794 1.00 79.12 197 VAL A CA 1
ATOM 1607 C C . VAL A 1 197 ? -1.780 1.510 -9.279 1.00 79.12 197 VAL A C 1
ATOM 1609 O O . VAL A 1 197 ? -2.543 2.103 -10.036 1.00 79.12 197 VAL A O 1
ATOM 1612 N N . GLY A 1 198 ? -0.678 0.918 -9.700 1.00 81.19 198 GLY A N 1
ATOM 1613 C CA . GLY A 1 198 ? -0.536 0.539 -11.089 1.00 81.19 198 GLY A CA 1
ATOM 1614 C C . GLY A 1 198 ? 0.764 -0.189 -11.352 1.00 81.19 198 GLY A C 1
ATOM 1615 O O . GLY A 1 198 ? 1.595 -0.382 -10.461 1.00 81.19 198 GLY A O 1
ATOM 1616 N N . TYR A 1 199 ? 0.908 -0.615 -12.594 1.00 82.81 199 TYR A N 1
ATOM 1617 C CA . TYR A 1 199 ? 2.016 -1.430 -13.044 1.00 82.81 199 TYR A CA 1
ATOM 1618 C C . TYR A 1 199 ? 3.110 -0.595 -13.702 1.00 82.81 199 TYR A C 1
ATOM 1620 O O . TYR A 1 199 ? 2.842 0.381 -14.404 1.00 82.81 199 TYR A O 1
ATOM 1628 N N . LEU A 1 200 ? 4.348 -1.036 -13.511 1.00 85.25 200 LEU A N 1
ATOM 1629 C CA . LEU A 1 200 ? 5.506 -0.669 -14.312 1.00 85.25 200 LEU A CA 1
ATOM 1630 C C . LEU A 1 200 ? 6.062 -1.929 -14.961 1.00 85.25 200 LEU A C 1
ATOM 1632 O O . LEU A 1 200 ? 6.190 -2.960 -14.300 1.00 85.25 200 LEU A O 1
ATOM 1636 N N . VAL A 1 201 ? 6.424 -1.825 -16.233 1.00 87.69 201 VAL A N 1
ATOM 1637 C CA . VAL A 1 201 ? 6.994 -2.929 -17.004 1.00 87.69 201 VAL A CA 1
ATOM 1638 C C . VAL A 1 201 ? 8.423 -2.574 -17.360 1.00 87.69 201 VAL A C 1
ATOM 1640 O O . VAL A 1 201 ? 8.658 -1.480 -17.861 1.00 87.69 201 VAL A O 1
ATOM 1643 N N . PHE A 1 202 ? 9.365 -3.475 -17.116 1.00 88.00 202 PHE A N 1
ATOM 1644 C CA . PHE A 1 202 ? 10.768 -3.297 -17.478 1.00 88.00 202 PHE A CA 1
ATOM 1645 C C . PHE A 1 202 ? 11.223 -4.463 -18.346 1.00 88.00 202 PHE A C 1
ATOM 1647 O O . PHE A 1 202 ? 11.003 -5.616 -17.976 1.00 88.00 202 PHE A O 1
ATOM 1654 N N . ASP A 1 203 ? 11.876 -4.159 -19.465 1.00 87.88 203 ASP A N 1
ATOM 1655 C CA . ASP A 1 203 ? 12.627 -5.141 -20.246 1.00 87.88 203 ASP A CA 1
ATOM 1656 C C . ASP A 1 203 ? 14.048 -5.226 -19.680 1.00 87.88 203 ASP A C 1
ATOM 1658 O O . ASP A 1 203 ? 14.832 -4.273 -19.776 1.00 87.88 203 ASP A O 1
ATOM 1662 N N . VAL A 1 204 ? 14.350 -6.324 -18.987 1.00 82.75 204 VAL A N 1
ATOM 1663 C CA . VAL A 1 204 ? 15.620 -6.501 -18.278 1.00 82.75 204 VAL A CA 1
ATOM 1664 C C . VAL A 1 204 ? 16.179 -7.906 -18.474 1.00 82.75 204 VAL A C 1
ATOM 1666 O O . VAL A 1 204 ? 15.439 -8.885 -18.511 1.00 82.75 204 VAL A O 1
ATOM 1669 N N . PRO A 1 205 ? 17.513 -8.055 -18.530 1.00 82.25 205 PRO A N 1
ATOM 1670 C CA . PRO A 1 205 ? 18.129 -9.353 -18.799 1.00 82.25 205 PRO A CA 1
ATOM 1671 C C . PRO A 1 205 ? 18.044 -10.336 -17.620 1.00 82.25 205 PRO A C 1
ATOM 1673 O O . PRO A 1 205 ? 18.270 -11.532 -17.798 1.00 82.25 205 PRO A O 1
ATOM 1676 N N . THR A 1 206 ? 17.793 -9.853 -16.402 1.00 82.62 206 THR A N 1
ATOM 1677 C CA . THR A 1 206 ? 17.808 -10.664 -15.178 1.00 82.62 206 THR A CA 1
ATOM 1678 C C . THR A 1 206 ? 17.069 -9.960 -14.036 1.00 82.62 206 THR A C 1
ATOM 1680 O O . THR A 1 206 ? 16.590 -8.835 -14.191 1.00 82.62 206 THR A O 1
ATOM 1683 N N . THR A 1 207 ? 16.992 -10.621 -12.883 1.00 80.31 207 THR A N 1
ATOM 1684 C CA . THR A 1 207 ? 16.396 -10.089 -11.658 1.00 80.31 207 THR A CA 1
ATOM 1685 C C . THR A 1 207 ? 17.129 -8.822 -11.202 1.00 80.31 207 THR A C 1
ATOM 1687 O O . THR A 1 207 ? 18.357 -8.835 -11.082 1.00 80.31 207 THR A O 1
ATOM 1690 N N . PRO A 1 208 ? 16.405 -7.726 -10.928 1.00 82.00 208 PRO A N 1
ATOM 1691 C CA . PRO A 1 208 ? 17.002 -6.503 -10.425 1.00 82.00 208 PRO A CA 1
ATOM 1692 C C . PRO A 1 208 ? 17.459 -6.615 -8.978 1.00 82.00 208 PRO A C 1
ATOM 1694 O O . PRO A 1 208 ? 16.837 -7.294 -8.172 1.00 82.00 208 PRO A O 1
ATOM 1697 N N . GLU A 1 209 ? 18.511 -5.875 -8.636 1.00 84.94 209 GLU A N 1
ATOM 1698 C CA . GLU A 1 209 ? 19.003 -5.754 -7.260 1.00 84.94 209 GLU A CA 1
ATOM 1699 C C . GLU A 1 209 ? 18.220 -4.690 -6.489 1.00 84.94 209 GLU A C 1
ATOM 1701 O O . GLU A 1 209 ? 17.962 -4.827 -5.292 1.00 84.94 209 GLU A O 1
ATOM 1706 N N . LYS A 1 210 ? 17.866 -3.592 -7.170 1.00 84.50 210 LYS A N 1
ATOM 1707 C CA . LYS A 1 210 ? 17.198 -2.444 -6.554 1.00 84.50 210 LYS A CA 1
ATOM 1708 C C . LYS A 1 210 ? 16.170 -1.804 -7.472 1.00 84.50 210 LYS A C 1
ATOM 1710 O O . LYS A 1 210 ? 16.395 -1.684 -8.676 1.00 84.50 210 LYS A O 1
ATOM 1715 N N . LEU A 1 211 ? 15.102 -1.300 -6.863 1.00 83.44 211 LEU A N 1
ATOM 1716 C CA . LEU A 1 211 ? 14.279 -0.236 -7.424 1.00 83.44 211 LEU A CA 1
ATOM 1717 C C . LEU A 1 211 ? 14.818 1.111 -6.940 1.00 83.44 211 LEU A C 1
ATOM 1719 O O . LEU A 1 211 ? 15.056 1.299 -5.747 1.00 83.44 211 LEU A O 1
ATOM 1723 N N . ILE A 1 212 ? 14.973 2.051 -7.861 1.00 86.19 212 ILE A N 1
ATOM 1724 C CA . ILE A 1 212 ? 15.338 3.440 -7.605 1.00 86.19 212 ILE A CA 1
ATOM 1725 C C . ILE A 1 212 ? 14.143 4.318 -7.975 1.00 86.19 212 ILE A C 1
ATOM 1727 O O . ILE A 1 212 ? 13.558 4.152 -9.047 1.00 86.19 212 ILE A O 1
ATOM 1731 N N . ILE A 1 213 ? 13.784 5.242 -7.088 1.00 82.69 213 ILE A N 1
ATOM 1732 C CA . ILE A 1 213 ? 12.717 6.222 -7.296 1.00 82.69 213 ILE A CA 1
ATOM 1733 C C . ILE A 1 213 ? 13.329 7.620 -7.230 1.00 82.69 213 ILE A C 1
ATOM 1735 O O . ILE A 1 213 ? 13.767 8.075 -6.169 1.00 82.69 213 ILE A O 1
ATOM 1739 N N . ASP A 1 214 ? 13.368 8.288 -8.377 1.00 82.56 214 ASP A N 1
ATOM 1740 C CA . ASP A 1 214 ? 13.989 9.595 -8.545 1.00 82.56 214 ASP A CA 1
ATOM 1741 C C . ASP A 1 214 ? 13.063 10.750 -8.149 1.00 82.56 214 ASP A C 1
ATOM 1743 O O . ASP A 1 214 ? 11.875 10.743 -8.491 1.00 82.56 214 ASP A O 1
ATOM 1747 N N . PRO A 1 215 ? 13.591 11.759 -7.427 1.00 66.50 215 PRO A N 1
ATOM 1748 C CA . PRO A 1 215 ? 12.816 12.880 -6.900 1.00 66.50 215 PRO A CA 1
ATOM 1749 C C . PRO A 1 215 ? 12.168 13.718 -7.988 1.00 66.50 215 PRO A C 1
ATOM 1751 O O . PRO A 1 215 ? 12.804 14.084 -8.974 1.00 66.50 215 PRO A O 1
ATOM 1754 N N . GLN A 1 216 ? 10.913 14.111 -7.751 1.00 64.00 216 GLN A N 1
ATOM 1755 C CA . GLN A 1 216 ? 10.402 15.320 -8.384 1.00 64.00 216 GLN A CA 1
ATOM 1756 C C . GLN A 1 216 ? 10.971 16.543 -7.675 1.00 64.00 216 GLN A C 1
ATOM 1758 O O . GLN A 1 216 ? 11.229 16.509 -6.471 1.00 64.00 21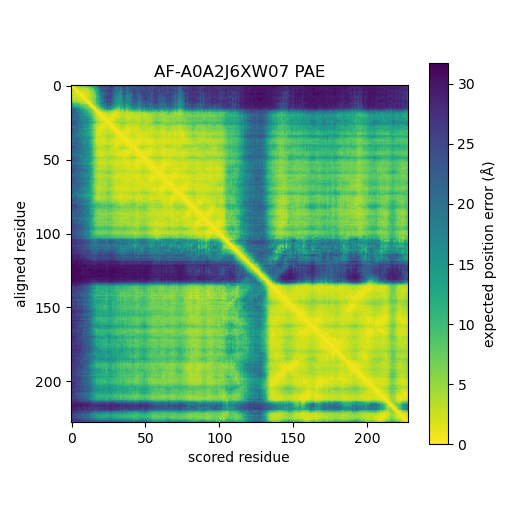6 GLN A O 1
ATOM 1763 N N . PHE A 1 217 ? 11.164 17.602 -8.462 1.00 46.47 217 PHE A N 1
ATOM 1764 C CA . PHE A 1 217 ? 11.473 18.975 -8.063 1.00 46.47 217 PHE A CA 1
ATOM 1765 C C . PHE A 1 217 ? 11.505 19.218 -6.539 1.00 46.47 217 PH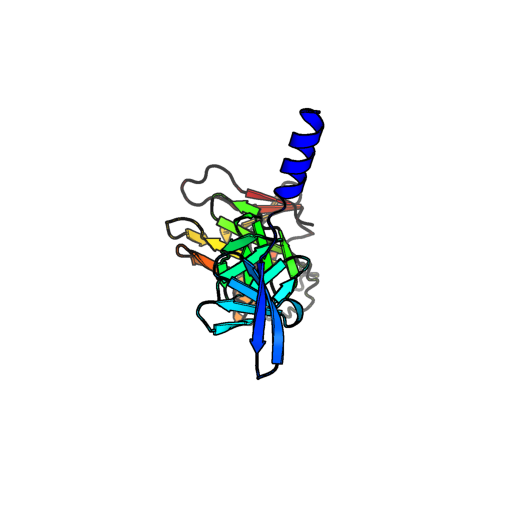E A C 1
ATOM 1767 O O . PHE A 1 217 ? 10.478 19.487 -5.924 1.00 46.47 217 PHE A O 1
ATOM 1774 N N . GLY A 1 218 ? 12.698 19.150 -5.934 1.00 43.75 218 GLY A N 1
ATOM 1775 C CA . GLY A 1 218 ? 12.938 19.598 -4.553 1.00 43.75 218 GLY A CA 1
ATOM 1776 C C . GLY A 1 218 ? 13.215 18.512 -3.505 1.00 43.75 218 GLY A C 1
ATOM 1777 O O . GLY A 1 218 ? 13.713 18.848 -2.429 1.00 43.75 218 GLY A O 1
ATOM 1778 N N . LEU A 1 219 ? 12.988 17.227 -3.792 1.00 51.09 219 LEU A N 1
ATOM 1779 C CA . LEU A 1 219 ? 13.472 16.138 -2.931 1.00 51.09 219 LEU A CA 1
ATOM 1780 C C . LEU A 1 219 ? 14.958 15.859 -3.224 1.00 51.09 219 LEU A C 1
ATOM 1782 O O . LEU A 1 219 ? 15.371 15.770 -4.378 1.00 51.09 219 LEU A O 1
ATOM 1786 N N . LYS A 1 220 ? 15.793 15.784 -2.178 1.00 53.47 220 LYS A N 1
ATOM 1787 C CA . LYS A 1 220 ? 17.259 15.859 -2.340 1.00 53.47 220 LYS A CA 1
ATOM 1788 C C . LYS A 1 220 ? 17.932 14.555 -2.777 1.00 53.47 220 LYS A C 1
ATOM 1790 O O . LYS A 1 220 ? 19.011 14.641 -3.346 1.00 53.47 220 LYS A O 1
ATOM 1795 N N . ASN A 1 221 ? 17.326 13.389 -2.535 1.00 71.50 221 ASN A N 1
ATOM 1796 C CA . ASN A 1 221 ? 17.947 12.092 -2.819 1.00 71.50 221 ASN A CA 1
ATOM 1797 C C . ASN A 1 221 ? 16.938 11.080 -3.399 1.00 71.50 221 ASN A C 1
ATOM 1799 O O . ASN A 1 221 ? 15.791 11.049 -2.938 1.00 71.50 221 ASN A O 1
ATOM 1803 N N . PRO A 1 222 ? 17.354 10.232 -4.358 1.00 77.44 222 PRO A N 1
ATOM 1804 C CA . PRO A 1 222 ? 16.583 9.065 -4.778 1.00 77.44 222 PRO A CA 1
ATOM 1805 C C . PRO A 1 222 ? 16.313 8.106 -3.613 1.00 77.44 222 PRO A C 1
ATOM 1807 O O . PRO A 1 222 ? 17.164 7.937 -2.736 1.00 77.44 222 PRO A O 1
ATOM 1810 N N . LEU A 1 223 ? 15.143 7.462 -3.608 1.00 76.56 223 LEU A N 1
ATOM 1811 C CA . LEU A 1 223 ? 14.900 6.308 -2.739 1.00 76.56 223 LEU A CA 1
ATOM 1812 C C . LEU A 1 223 ? 15.405 5.052 -3.436 1.00 76.56 223 LEU A C 1
ATOM 1814 O O . LEU A 1 223 ? 15.012 4.775 -4.565 1.00 76.56 223 LEU A O 1
ATOM 1818 N N . GLU A 1 224 ? 16.213 4.266 -2.734 1.00 80.81 224 GLU A N 1
ATOM 1819 C CA . GLU A 1 224 ? 16.626 2.942 -3.181 1.00 80.81 224 GLU A CA 1
ATOM 1820 C C . GLU A 1 224 ? 15.969 1.866 -2.316 1.00 80.81 224 GLU A C 1
ATOM 1822 O O . GLU A 1 224 ? 16.044 1.904 -1.086 1.00 80.81 224 GLU A O 1
ATOM 1827 N N . ILE A 1 225 ? 15.345 0.886 -2.961 1.00 72.56 225 ILE A N 1
ATOM 1828 C CA . ILE A 1 225 ? 14.694 -0.249 -2.311 1.00 72.56 225 ILE A CA 1
ATOM 1829 C C . ILE A 1 225 ? 15.352 -1.520 -2.828 1.00 72.56 225 ILE A C 1
ATOM 1831 O O . ILE A 1 225 ? 15.371 -1.751 -4.034 1.00 72.56 225 ILE A O 1
ATOM 1835 N N . ASN A 1 226 ? 15.878 -2.343 -1.920 1.00 74.75 226 ASN A N 1
ATOM 1836 C CA . ASN A 1 226 ? 16.385 -3.663 -2.287 1.00 74.75 226 ASN A CA 1
ATOM 1837 C C . ASN A 1 226 ? 15.228 -4.532 -2.777 1.00 74.75 226 ASN A C 1
ATOM 1839 O O . ASN A 1 226 ? 14.191 -4.625 -2.114 1.00 74.75 226 ASN A O 1
ATOM 1843 N N . MET A 1 227 ? 15.430 -5.154 -3.929 1.00 70.56 227 MET A N 1
ATOM 1844 C CA . MET A 1 227 ? 14.509 -6.138 -4.473 1.00 70.56 227 MET A CA 1
ATOM 1845 C C . MET A 1 227 ? 14.790 -7.502 -3.817 1.00 70.56 227 MET A C 1
ATOM 1847 O O . MET A 1 227 ? 15.945 -7.774 -3.476 1.00 70.56 227 MET A O 1
ATOM 1851 N N . PRO A 1 228 ? 13.748 -8.310 -3.559 1.00 56.12 228 PRO A N 1
ATOM 1852 C CA . PRO A 1 228 ? 13.892 -9.656 -3.009 1.00 56.12 228 PRO A CA 1
ATOM 1853 C C . PRO A 1 228 ? 14.543 -10.638 -3.990 1.00 56.12 228 PRO A C 1
ATOM 1855 O O . PRO A 1 228 ? 14.406 -10.440 -5.220 1.00 56.12 228 PRO A O 1
#

Sequence (228 aa):
MKKLAILLILLLSVVFAETVPVLIDGKEYKGEKIGNYIFVLDNKLVIYENKSYELIKIDNFYISKDLKVVLDGNEVNKIISFGDIVFYPKKNLLFKNGKKYEVKNWGNVYFSLTGYNYDWEGFKLFAYGIFPQMKYVLLEICIFNLDSQPVTLQQNMFKLKIGNSIYYPDGSASVILNNEGKEVLFRKIIYPGEATVGYLVFDVPTTPEKLIIDPQFGLKNPLEINMP

Secondary structure (DSSP, 8-state):
-HHHHHHHHHHHT----EEEEEEETTEEEEEEEETTEEEEGGGTEEEETTEEEE-EEETTEEEETTTTEEEETTEEEE-EEETTEEEEGGGTEEEETTEEEE-EEETTEEEEEEEEEE-------SSS-------EEEEEEEEEE-SSS-EEEEGGGEEEEETTEEE---HHHHHHHHHTT--B-SEEEE-TT-EEEEEEEEE-SS--SEEEEPPPTT--S-EEEE--

Mean predicted aligned error: 11.33 Å

Solvent-accessible surface area (backbone atoms only — not comparable to full-atom values): 13258 Å² total; per-residue (Å²): 112,76,72,59,55,54,54,52,54,62,65,64,63,60,81,73,66,50,74,39,85,38,78,55,97,90,41,81,42,74,19,41,36,54,89,83,34,33,37,25,68,94,77,30,32,37,34,46,93,94,40,82,40,65,36,48,78,46,92,80,34,39,34,24,67,90,79,28,33,32,37,55,78,93,41,81,40,73,39,49,60,56,93,74,34,36,38,33,69,95,75,36,34,34,36,45,86,86,41,81,42,71,39,52,74,55,88,59,34,39,35,36,75,57,82,45,90,42,89,59,89,82,73,87,72,94,64,92,75,95,71,76,90,63,41,42,43,45,37,43,39,36,44,34,29,66,39,96,53,69,43,78,46,50,40,80,35,39,32,36,30,46,91,95,44,79,41,56,54,34,67,68,61,35,52,52,46,36,73,74,71,42,60,52,51,56,69,48,76,37,48,55,76,35,72,49,70,27,35,46,34,27,75,43,98,63,86,50,52,25,42,36,40,52,56,65,96,85,54,92,63,62,43,77,42,78,48,129

pLDDT: mean 74.99, std 19.42, range [20.55, 95.31]